Protein AF-0000000080207711 (afdb_homodimer)

InterPro domains:
  IPR024409 Protein of unknown function DUF3833 [PF12915] (17-177)

Sequence (358 aa):
MNIFKTLLRYFAACVVVTLSACSADIDNYQASTPPFNLFEYFDGNVKAWGMVQDYSEKQTRRFEVDIVGTITGDELVLVEDFVFDDGATDQRVWTISRAEDGRYTGKADEIIGFANGKEQGNALQWQYDFELKMDDSTVTVAFDDWLYRQDDKHVFNLTKIKKFGVEVGTITLFFQKQPMNIFKTLLRYFAACVVVTLSACSADIDNYQASTPPFNLFEYFDGNVKAWGMVQDYSEKQTRRFEVDIVGTITGDELVLVEDFVFDDGATDQRVWTISRAEDGRYTGKADEIIGFANGKEQGNALQWQYDFELKMDDSTVTVAFDDWLYRQDDKHVFNLTKIKKFGVEVGTITLFFQKQP

Solvent-accessible surface area (backbone atoms only — not comparable to full-atom values): 18609 Å² total; per-residue (Å²): 123,63,46,71,53,55,62,48,52,65,55,67,70,65,70,85,66,80,82,65,85,56,61,62,54,68,77,78,25,63,81,40,72,56,64,44,54,70,67,69,65,47,50,38,50,33,39,34,42,37,36,33,24,40,70,40,63,38,76,78,46,40,36,37,33,47,31,45,23,46,74,59,90,66,31,39,36,38,42,36,43,37,42,34,76,88,66,51,62,47,76,48,50,39,45,32,34,68,44,94,87,64,34,34,39,30,41,46,85,68,42,51,80,57,29,42,31,46,68,28,19,17,30,35,42,41,36,38,35,34,66,43,76,50,97,88,46,74,44,64,35,37,38,43,33,41,34,37,41,73,56,100,44,34,32,43,33,46,29,43,30,26,44,92,86,37,72,44,27,37,37,48,35,42,36,36,53,52,134,124,64,46,69,54,55,61,48,52,65,57,68,68,67,69,89,63,79,81,64,85,57,60,62,53,68,78,77,27,64,83,39,73,56,63,42,54,69,66,70,63,48,49,39,48,33,38,34,42,35,36,33,23,39,69,42,63,38,75,78,45,41,35,37,33,47,31,44,23,46,72,58,90,66,32,38,34,37,42,34,42,37,42,33,77,88,65,53,63,45,75,48,50,39,44,32,35,69,44,94,86,66,34,32,38,31,40,45,84,68,43,52,81,58,28,44,30,46,68,27,20,17,30,34,41,41,35,39,35,34,66,43,77,50,95,88,45,76,44,64,37,37,38,44,32,40,33,37,41,72,57,97,42,34,31,43,34,44,28,44,30,27,47,93,88,37,73,43,28,38,36,47,35,42,37,37,51,53,133

Nearest PDB structures (foldseek):
  7sfp-assembly1_A  TM=6.865E-01  e=1.636E-04  Streptomyces ossamyceticus
  7qv0-assembly1_C-2  TM=8.139E-01  e=5.824E-01  Candidatus Scalindua brodae
  8ayi-assembly1_A  TM=4.339E-01  e=4.805E-01  Candidatus Scalindua brodae
  4gf4-assembly1_A  TM=4.251E-01  e=8.155E-01  Pseudomonas putida BIRD-1
  4h4g-assembly2_C-2  TM=7.502E-01  e=4.185E+00  Burkholderia thailandensis E264

Secondary structure (DSSP, 8-state):
--HHHHHHHHHH-------------GGGGTT-SS---HHHHHSEEEEEEEEEEETT--EEEEEEEEEEEEEETTEEEEEEEEEETTS-EEEEEEEEEE-TTS-EEEE-TTEEEEEEEEEETTEEEEEEEEEEE-SS-EEEEEEEEEEEE-SSSEEEEEEEEEETTEEEEEEEEEEEE--/--HHHHHHHHHH-------------GGGGTT-SS---HHHHHSEEEEEEEEEEETT--EEEEEEEEEEEEEETTEEEEEEEEEETTS-EEEEEEEEEE-TTS-EEEE-TTEEEEEEEEEETTEEEEEEEEEEE-SS-EEEEEEEEEEEE-SSSEEEEEEEEEETTEEEEEEEEEEEE--

Radius of gyration: 20.72 Å; Cα contacts (8 Å, |Δi|>4): 861; chains: 2; bounding box: 47×56×48 Å

Foldseek 3Di:
DPVVVVVVVVVPPPDPPDPPVPDDDLVVQQPADDWQPPQVQQAAWKKKKKFKAWPVRDTDWIKIWIWHWDDDPQWIKIWIWIAIPVGDIDIKIKIWGADPVRKIWIDIPQWDDIWIWHTHHQKMWIKTWGWDDDPVDIFIKIKIWIWGHDDSFKIWIKIFIDTPRHTTMIMIMMMGHDD/DPVVVVVVVVVPPPDPPDPPVPDDDLQVQQPADDWQPPQVQQAAWKKKKKFKAWPVRDTDWIKIWIWHWDDDPQWIKIWIWIAIPVGDIDIKIKIWGADPVRKIWIDIPQWDDIWIWDTHHQKMWIKTWGWDDDPVDIFIKIKIWIWGHDDSFKIWIKIFIDGPRHTTMIMIMMMGHDD

pLDDT: mean 88.45, std 16.2, range [36.47, 98.94]

Structure (mmCIF, N/CA/C/O backbone):
data_AF-0000000080207711-model_v1
#
loop_
_entity.id
_entity.type
_entity.pdbx_description
1 polymer 'DUF3833 domain-containing protein'
#
loop_
_atom_site.group_PDB
_atom_site.id
_atom_site.type_symbol
_atom_site.label_atom_id
_atom_site.label_alt_id
_atom_site.label_comp_id
_atom_site.label_asym_id
_atom_site.label_entity_id
_atom_site.label_seq_id
_atom_site.pdbx_PDB_ins_code
_atom_site.Cartn_x
_atom_site.Cartn_y
_atom_site.Cartn_z
_atom_site.occupancy
_atom_site.B_iso_or_equiv
_atom_site.auth_seq_id
_atom_site.auth_comp_id
_atom_site.auth_asym_id
_atom_site.auth_atom_id
_atom_site.pdbx_PDB_model_num
ATOM 1 N N . MET A 1 1 ? 3.02 -24.484 12.664 1 40.72 1 MET A N 1
ATOM 2 C CA . MET A 1 1 ? 1.651 -24.109 12.312 1 40.72 1 MET A CA 1
ATOM 3 C C . MET A 1 1 ? 1.643 -22.984 11.281 1 40.72 1 MET A C 1
ATOM 5 O O . MET A 1 1 ? 2.377 -22 11.414 1 40.72 1 MET A O 1
ATOM 9 N N . ASN A 1 2 ? 1.181 -23.297 10.016 1 52.53 2 ASN A N 1
ATOM 10 C CA . ASN A 1 2 ? 1.312 -22.438 8.844 1 52.53 2 ASN A CA 1
ATOM 11 C C . ASN A 1 2 ? 0.636 -21.094 9.055 1 52.53 2 ASN A C 1
ATOM 13 O O . ASN A 1 2 ? -0.583 -21.016 9.227 1 52.53 2 ASN A O 1
ATOM 17 N N . ILE A 1 3 ? 1.463 -20.266 9.617 1 47.12 3 ILE A N 1
ATOM 18 C CA . ILE A 1 3 ? 1.049 -18.938 10.047 1 47.12 3 ILE A CA 1
ATOM 19 C C . ILE A 1 3 ? 0.111 -18.328 9.008 1 47.12 3 ILE A C 1
ATOM 21 O O . ILE A 1 3 ? -0.843 -17.625 9.352 1 47.12 3 ILE A O 1
ATOM 25 N N . PHE A 1 4 ? 0.274 -18.688 7.77 1 59.31 4 PHE A N 1
ATOM 26 C CA . PHE A 1 4 ? -0.662 -18.234 6.754 1 59.31 4 PHE A CA 1
ATOM 27 C C . PHE A 1 4 ? -2.074 -18.719 7.051 1 59.31 4 PHE A C 1
ATOM 29 O O . PHE A 1 4 ? -3.045 -17.984 6.871 1 59.31 4 PHE A O 1
ATOM 36 N N . LYS A 1 5 ? -2.053 -19.891 7.633 1 60.12 5 LYS A N 1
ATOM 37 C CA . LYS A 1 5 ? -3.33 -20.469 8.039 1 60.12 5 LYS A CA 1
ATOM 38 C C . LYS A 1 5 ? -3.936 -19.703 9.211 1 60.12 5 LYS A C 1
ATOM 40 O O . LYS A 1 5 ? -5.148 -19.484 9.25 1 60.12 5 LYS A O 1
ATOM 45 N N . THR A 1 6 ? -3.07 -19.344 10.055 1 57.38 6 THR A N 1
ATOM 46 C CA . THR A 1 6 ? -3.551 -18.594 11.219 1 57.38 6 THR A CA 1
ATOM 47 C C . THR A 1 6 ? -4.09 -17.234 10.805 1 57.38 6 THR A C 1
ATOM 49 O O . THR A 1 6 ? -5.121 -16.781 11.312 1 57.38 6 THR A O 1
ATOM 52 N N . LEU A 1 7 ? -3.477 -16.609 9.859 1 59.78 7 LEU A N 1
ATOM 53 C CA . LEU A 1 7 ? -3.957 -15.336 9.328 1 59.78 7 LEU A CA 1
ATOM 54 C C . LEU A 1 7 ? -5.355 -15.484 8.742 1 59.78 7 LEU A C 1
ATOM 56 O O . LEU A 1 7 ? -6.215 -14.625 8.945 1 59.78 7 LEU A O 1
ATOM 60 N N . LEU A 1 8 ? -5.531 -16.672 8.172 1 59.66 8 LEU A N 1
ATOM 61 C CA . LEU A 1 8 ? -6.785 -16.938 7.477 1 59.66 8 LEU A CA 1
ATOM 62 C C . LEU A 1 8 ? -7.895 -17.281 8.461 1 59.66 8 LEU A C 1
ATOM 64 O O . LEU A 1 8 ? -9.062 -17 8.211 1 59.66 8 LEU A O 1
ATOM 68 N N . ARG A 1 9 ? -7.512 -17.938 9.555 1 60.84 9 ARG A N 1
ATOM 69 C CA . ARG A 1 9 ? -8.5 -18.344 10.555 1 60.84 9 ARG A CA 1
ATOM 70 C C . ARG A 1 9 ? -9.227 -17.141 11.133 1 60.84 9 ARG A C 1
ATOM 72 O O . ARG A 1 9 ? -10.422 -17.203 11.414 1 60.84 9 ARG A O 1
ATOM 79 N N . TYR A 1 10 ? -8.469 -16.156 11.234 1 59.59 10 TYR A N 1
ATOM 80 C CA . TYR A 1 10 ? -9.078 -14.938 11.766 1 59.59 10 TYR A CA 1
ATOM 81 C C . TYR A 1 10 ? -10.148 -14.406 10.812 1 59.59 10 TYR A C 1
ATOM 83 O O . TYR A 1 10 ? -11.164 -13.859 11.25 1 59.59 10 TYR A O 1
ATOM 91 N N . PHE A 1 11 ? -10.031 -14.648 9.617 1 59.47 11 PHE A N 1
ATOM 92 C CA . PHE A 1 11 ? -10.961 -14.117 8.633 1 59.47 11 PHE A CA 1
ATOM 93 C C . PHE A 1 11 ? -12.219 -14.977 8.562 1 59.47 11 PHE A C 1
ATOM 95 O O . PHE A 1 11 ? -13.281 -14.5 8.156 1 59.47 11 PHE A O 1
ATOM 102 N N . ALA A 1 12 ? -12.227 -16.25 8.883 1 54.47 12 ALA A N 1
ATOM 103 C CA . ALA A 1 12 ? -13.359 -17.156 8.758 1 54.47 12 ALA A CA 1
ATOM 104 C C . ALA A 1 12 ? -14.406 -16.891 9.828 1 54.47 12 ALA A C 1
ATOM 106 O O . ALA A 1 12 ? -15.594 -17.156 9.625 1 54.47 12 ALA A O 1
ATOM 107 N N . ALA A 1 13 ? -14.109 -16.344 10.984 1 52.16 13 ALA A N 1
ATOM 108 C CA . ALA A 1 13 ? -15.078 -16.234 12.078 1 52.16 13 ALA A CA 1
ATOM 109 C C . ALA A 1 13 ? -16.016 -15.047 11.859 1 52.16 13 ALA A C 1
ATOM 111 O O . ALA A 1 13 ? -15.75 -13.945 12.352 1 52.16 13 ALA A O 1
ATOM 112 N N . CYS A 1 14 ? -16.438 -14.812 10.656 1 45.44 14 CYS A N 1
ATOM 113 C CA . CYS A 1 14 ? -17.312 -13.656 10.508 1 45.44 14 CYS A CA 1
ATOM 114 C C . CYS A 1 14 ? -18.688 -13.938 11.125 1 45.44 14 CYS A C 1
ATOM 116 O O . CYS A 1 14 ? -19.469 -14.727 10.594 1 45.44 14 CYS A O 1
ATOM 118 N N . VAL A 1 15 ? -18.812 -13.898 12.398 1 40.19 15 VAL A N 1
ATOM 119 C CA . VAL A 1 15 ? -20.172 -13.812 12.922 1 40.19 15 VAL A CA 1
ATOM 120 C C . VAL A 1 15 ? -20.891 -12.625 12.289 1 40.19 15 VAL A C 1
ATOM 122 O O . VAL A 1 15 ? -20.297 -11.562 12.086 1 40.19 15 VAL A O 1
ATOM 125 N N . VAL A 1 16 ? -22.109 -12.812 11.734 1 38.22 16 VAL A N 1
ATOM 126 C CA . VAL A 1 16 ? -23.109 -11.922 11.148 1 38.22 16 VAL A CA 1
ATOM 127 C C . VAL A 1 16 ? -23.281 -10.688 12.031 1 38.22 16 VAL A C 1
ATOM 129 O O . VAL A 1 16 ? -24.406 -10.258 12.305 1 38.22 16 VAL A O 1
ATOM 132 N N . VAL A 1 17 ? -22.375 -10.148 12.742 1 37.59 17 VAL A N 1
ATOM 133 C CA . VAL A 1 17 ? -22.781 -8.977 13.516 1 37.59 17 VAL A CA 1
ATOM 134 C C . VAL A 1 17 ? -23.297 -7.891 12.578 1 37.59 17 VAL A C 1
ATOM 136 O O . VAL A 1 17 ? -22.891 -7.82 11.414 1 37.59 17 VAL A O 1
ATOM 139 N N . THR A 1 18 ? -24.359 -7.18 12.867 1 38.31 18 THR A N 1
ATOM 140 C CA . THR A 1 18 ? -25 -5.996 12.305 1 38.31 18 THR A CA 1
ATOM 141 C C . THR A 1 18 ? -23.953 -5.039 11.742 1 38.31 18 THR A C 1
ATOM 143 O O . THR A 1 18 ? -22.891 -4.832 12.352 1 38.31 18 THR A O 1
ATOM 146 N N . LEU A 1 19 ? -23.891 -4.938 10.422 1 38.75 19 LEU A N 1
ATOM 147 C CA . LEU A 1 19 ? -23.062 -4.191 9.477 1 38.75 19 LEU A CA 1
ATOM 148 C C . LEU A 1 19 ? -22.797 -2.775 9.977 1 38.75 19 LEU A C 1
ATOM 150 O O . LEU A 1 19 ? -23.516 -1.84 9.586 1 38.75 19 LEU A O 1
ATOM 154 N N . SER A 1 20 ? -22.906 -2.488 11.219 1 36.47 20 SER A N 1
ATOM 155 C CA . SER A 1 20 ? -22.5 -1.104 11.453 1 36.47 20 SER A CA 1
ATOM 156 C C . SER A 1 20 ? -21.109 -0.825 10.867 1 36.47 20 SER A C 1
ATOM 158 O O . SER A 1 20 ? -20.188 -1.62 11.047 1 36.47 20 SER A O 1
ATOM 160 N N . ALA A 1 21 ? -21.094 -0.063 9.859 1 45.06 21 ALA A N 1
ATOM 161 C CA . ALA A 1 21 ? -19.938 0.46 9.125 1 45.06 21 ALA A CA 1
ATOM 162 C C . ALA A 1 21 ? -18.812 0.844 10.078 1 45.06 21 ALA A C 1
ATOM 164 O O . ALA A 1 21 ? -18.734 1.989 10.531 1 45.06 21 ALA A O 1
ATOM 165 N N . CYS A 1 22 ? -18.422 0.062 11 1 50.06 22 CYS A N 1
ATOM 166 C CA . CYS A 1 22 ? -17.359 0.48 11.906 1 50.06 22 CYS A CA 1
ATOM 167 C C . CYS A 1 22 ? -16.031 0.576 11.18 1 50.06 22 CYS A C 1
ATOM 169 O O . CYS A 1 22 ? -15.461 -0.441 10.766 1 50.06 22 CYS A O 1
ATOM 171 N N . SER A 1 23 ? -15.758 1.707 10.531 1 62.94 23 SER A N 1
ATOM 172 C CA . SER A 1 23 ? -14.453 2.082 9.992 1 62.94 23 SER A CA 1
ATOM 173 C C . SER A 1 23 ? -13.375 2.053 11.07 1 62.94 23 SER A C 1
ATOM 175 O O . SER A 1 23 ? -13.688 2.137 12.258 1 62.94 23 SER A O 1
ATOM 177 N N . ALA A 1 24 ? -12.266 1.81 10.742 1 74.25 24 ALA A N 1
ATOM 178 C CA . ALA A 1 24 ? -11.141 1.853 11.672 1 74.25 24 ALA A CA 1
ATOM 179 C C . ALA A 1 24 ? -11.203 3.096 12.555 1 74.25 24 ALA A C 1
ATOM 181 O O . ALA A 1 24 ? -11.586 4.172 12.094 1 74.25 24 ALA A O 1
ATOM 182 N N . ASP A 1 25 ? -10.961 2.822 13.828 1 84.62 25 ASP A N 1
ATOM 183 C CA . ASP A 1 25 ? -10.852 3.861 14.852 1 84.62 25 ASP A CA 1
ATOM 184 C C . ASP A 1 25 ? -9.422 3.953 15.383 1 84.62 25 ASP A C 1
ATOM 186 O O . ASP A 1 25 ? -8.82 2.938 15.742 1 84.62 25 ASP A O 1
ATOM 190 N N . ILE A 1 26 ? -8.844 5.16 15.391 1 86.19 26 ILE A N 1
ATOM 191 C CA . ILE A 1 26 ? -7.469 5.398 15.812 1 86.19 26 ILE A CA 1
ATOM 192 C C . ILE A 1 26 ? -7.25 4.848 17.219 1 86.19 26 ILE A C 1
ATOM 194 O O . ILE A 1 26 ? -6.141 4.43 17.562 1 86.19 26 ILE A O 1
ATOM 198 N N . ASP A 1 27 ? -8.281 4.789 18 1 84.75 27 ASP A N 1
ATOM 199 C CA . ASP A 1 27 ? -8.195 4.332 19.391 1 84.75 27 ASP A CA 1
ATOM 200 C C . ASP A 1 27 ? -7.949 2.828 19.453 1 84.75 27 ASP A C 1
ATOM 202 O O . ASP A 1 27 ? -7.539 2.307 20.5 1 84.75 27 ASP A O 1
ATOM 206 N N . ASN A 1 28 ? -8.133 2.172 18.359 1 86.88 28 ASN A N 1
ATOM 207 C CA . ASN A 1 28 ? -7.93 0.727 18.312 1 86.88 28 ASN A CA 1
ATOM 208 C C . ASN A 1 28 ? -6.445 0.368 18.297 1 86.88 28 ASN A C 1
ATOM 210 O O . ASN A 1 28 ? -6.086 -0.803 18.422 1 86.88 28 ASN A O 1
ATOM 214 N N . TYR A 1 29 ? -5.578 1.396 18.281 1 91.75 29 TYR A N 1
ATOM 215 C CA . TYR A 1 29 ? -4.16 1.109 18.094 1 91.75 29 TYR A CA 1
ATOM 216 C C . TYR A 1 29 ? -3.371 1.411 19.359 1 91.75 29 TYR A C 1
ATOM 218 O O . TYR A 1 29 ? -2.137 1.438 19.328 1 91.75 29 TYR A O 1
ATOM 226 N N . GLN A 1 30 ? -3.928 1.541 20.453 1 85.38 30 GLN A N 1
ATOM 227 C CA . GLN A 1 30 ? -3.305 2.004 21.688 1 85.38 30 GLN A CA 1
ATOM 228 C C . GLN A 1 30 ? -2.148 1.096 22.094 1 85.38 30 GLN A C 1
ATOM 230 O O . GLN A 1 30 ? -1.12 1.57 22.578 1 85.38 30 GLN A O 1
ATOM 235 N N . ALA A 1 31 ? -2.268 -0.132 21.797 1 88.12 31 ALA A N 1
ATOM 236 C CA . ALA A 1 31 ? -1.282 -1.081 22.297 1 88.12 31 ALA A CA 1
ATOM 237 C C . ALA A 1 31 ? -0.244 -1.419 21.234 1 88.12 31 ALA A C 1
ATOM 239 O O . ALA A 1 31 ? 0.726 -2.131 21.5 1 88.12 31 ALA A O 1
ATOM 240 N N . SER A 1 32 ? -0.418 -0.887 20.156 1 92.62 32 SER A N 1
ATOM 241 C CA . SER A 1 32 ? 0.481 -1.242 19.062 1 92.62 32 SER A CA 1
ATOM 242 C C . SER A 1 32 ? 1.802 -0.487 19.156 1 92.62 32 SER A C 1
ATOM 244 O O . SER A 1 32 ? 1.825 0.685 19.547 1 92.62 32 SER A O 1
ATOM 246 N N . THR A 1 33 ? 2.881 -1.224 18.828 1 94.44 33 THR A N 1
ATOM 247 C CA . THR A 1 33 ? 4.23 -0.671 18.812 1 94.44 33 THR A CA 1
ATOM 248 C C . THR A 1 33 ? 4.891 -0.893 17.453 1 94.44 33 THR A C 1
ATOM 250 O O . THR A 1 33 ? 4.52 -1.813 16.719 1 94.44 33 THR A O 1
ATOM 253 N N . PRO A 1 34 ? 5.84 -0.09 17.172 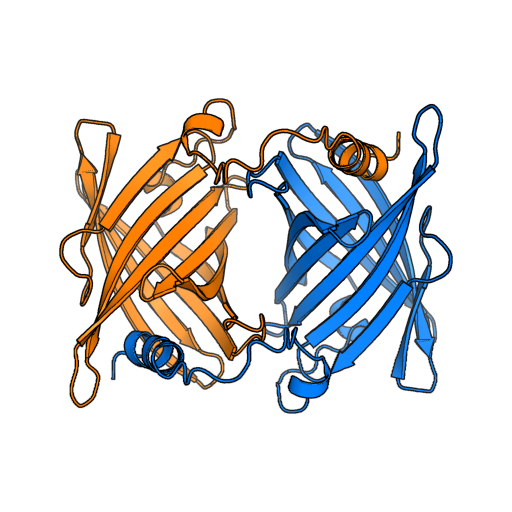1 96.75 34 PRO A N 1
ATOM 254 C CA . PRO A 1 34 ? 6.336 1.125 17.828 1 96.75 34 PRO A CA 1
ATOM 255 C C . PRO A 1 34 ? 5.355 2.289 17.719 1 96.75 34 PRO A C 1
ATOM 257 O O . PRO A 1 34 ? 4.449 2.271 16.891 1 96.75 34 PRO A O 1
ATOM 260 N N . PRO A 1 35 ? 5.516 3.223 18.656 1 96.5 35 PRO A N 1
ATOM 261 C CA . PRO A 1 35 ? 4.715 4.434 18.453 1 96.5 35 PRO A CA 1
ATOM 262 C C . PRO A 1 35 ? 5.008 5.129 17.125 1 96.5 35 PRO A C 1
ATOM 264 O O . PRO A 1 35 ? 6.145 5.094 16.656 1 96.5 35 PRO A O 1
ATOM 267 N N . PHE A 1 36 ? 4.066 5.715 16.594 1 97.12 36 PHE A N 1
ATOM 268 C CA . PHE A 1 36 ? 4.273 6.375 15.312 1 97.12 36 PHE A CA 1
ATOM 269 C C . PHE A 1 36 ? 5.305 7.492 15.438 1 97.12 36 PHE A C 1
ATOM 271 O O . PHE A 1 36 ? 6.332 7.473 14.75 1 97.12 36 PHE A O 1
ATOM 278 N N . ASN A 1 37 ? 5.004 8.5 16.359 1 96.44 37 ASN A N 1
ATOM 279 C CA . ASN A 1 37 ? 5.914 9.609 16.625 1 96.44 37 ASN A CA 1
ATOM 280 C C . ASN A 1 37 ? 6.207 10.406 15.359 1 96.44 37 ASN A C 1
ATOM 282 O O . ASN A 1 37 ? 7.34 10.406 14.875 1 96.44 37 ASN A O 1
ATOM 286 N N . LEU A 1 38 ? 5.262 11.18 14.969 1 97.62 38 LEU A N 1
ATOM 287 C CA . LEU A 1 38 ? 5.258 11.898 13.695 1 97.62 38 LEU A CA 1
ATOM 288 C C . LEU A 1 38 ? 6.508 12.766 13.555 1 97.62 38 LEU A C 1
ATOM 290 O O . LEU A 1 38 ? 7.199 12.695 12.539 1 97.62 38 LEU A O 1
ATOM 294 N N . PHE A 1 39 ? 6.832 13.555 14.57 1 97.19 39 PHE A N 1
ATOM 295 C CA . PHE A 1 39 ? 7.949 14.492 14.516 1 97.19 39 PHE A CA 1
ATOM 296 C C . PHE A 1 39 ? 9.273 13.75 14.359 1 97.19 39 PHE A C 1
ATOM 298 O O . PHE A 1 39 ? 10.07 14.07 13.477 1 97.19 39 PHE A O 1
ATOM 305 N N . GLU A 1 40 ? 9.422 12.711 15.133 1 96.94 40 GLU A N 1
ATOM 306 C CA . GLU A 1 40 ? 10.672 11.969 15.094 1 96.94 40 GLU A CA 1
ATOM 307 C C . GLU A 1 40 ? 10.867 11.281 13.742 1 96.94 40 GLU A C 1
ATOM 309 O O . GLU A 1 40 ? 11.961 11.312 13.172 1 96.94 40 GLU A O 1
ATOM 314 N N . TYR A 1 41 ? 9.906 10.672 13.242 1 98.31 41 TYR A N 1
ATOM 315 C CA . TYR A 1 41 ? 10.031 9.891 12.023 1 98.31 41 TYR A CA 1
ATOM 316 C C . TYR A 1 41 ? 10.375 10.781 10.836 1 98.31 41 TYR A C 1
ATOM 318 O O . TYR A 1 41 ? 11.195 10.414 9.992 1 98.31 41 TYR A O 1
ATOM 326 N N . PHE A 1 42 ? 9.773 11.945 10.742 1 98.56 42 PHE A N 1
ATOM 327 C CA . PHE A 1 42 ? 9.898 12.75 9.531 1 98.56 42 PHE A CA 1
ATOM 328 C C . PHE A 1 42 ? 11.016 13.773 9.68 1 98.56 42 PHE A C 1
ATOM 330 O O . PHE A 1 42 ? 11.258 14.578 8.773 1 98.56 42 PHE A O 1
ATOM 337 N N . ASP A 1 43 ? 11.602 13.812 10.883 1 98.38 43 ASP A N 1
ATOM 338 C CA . ASP A 1 43 ? 12.781 14.648 11.031 1 98.38 43 ASP A CA 1
ATOM 339 C C . ASP A 1 43 ? 13.93 14.141 10.156 1 98.38 43 ASP A C 1
ATOM 341 O O . ASP A 1 43 ? 14.367 13 10.305 1 98.38 43 ASP A O 1
ATOM 345 N N . GLY A 1 44 ? 14.359 14.961 9.234 1 98.5 44 GLY A N 1
ATOM 346 C CA . GLY A 1 44 ? 15.422 14.578 8.32 1 98.5 44 GLY A CA 1
ATOM 347 C C . GLY A 1 44 ? 14.914 14.141 6.961 1 98.5 44 GLY A C 1
ATOM 348 O O . GLY A 1 44 ? 13.922 14.68 6.461 1 98.5 44 GLY A O 1
ATOM 349 N N . ASN A 1 45 ? 15.664 13.273 6.266 1 98.81 45 ASN A N 1
ATOM 350 C CA . ASN A 1 45 ? 15.391 12.891 4.887 1 98.81 45 ASN A CA 1
ATOM 351 C C . ASN A 1 45 ? 14.555 11.617 4.816 1 98.81 45 ASN A C 1
ATOM 353 O O . ASN A 1 45 ? 14.914 10.602 5.418 1 98.81 45 ASN A O 1
ATOM 357 N N . VAL A 1 46 ? 13.484 11.719 4.117 1 98.81 46 VAL A N 1
ATOM 358 C CA . VAL A 1 46 ? 12.609 10.57 3.861 1 98.81 46 VAL A CA 1
ATOM 359 C C . VAL A 1 46 ? 12.32 10.469 2.365 1 98.81 46 VAL A C 1
ATOM 361 O O . VAL A 1 46 ? 12.07 11.477 1.703 1 98.81 46 VAL A O 1
ATOM 364 N N . LYS A 1 47 ? 12.422 9.25 1.773 1 98.81 47 LYS A N 1
ATOM 365 C CA . LYS A 1 47 ? 11.992 8.953 0.41 1 98.81 47 LYS A CA 1
ATOM 366 C C . LYS A 1 47 ? 10.672 8.195 0.403 1 98.81 47 LYS A C 1
ATOM 368 O O . LYS A 1 47 ? 10.398 7.41 1.315 1 98.81 47 LYS A O 1
ATOM 373 N N . ALA A 1 48 ? 9.875 8.477 -0.58 1 98.81 48 ALA A N 1
ATOM 374 C CA . ALA A 1 48 ? 8.617 7.742 -0.678 1 98.81 48 ALA A CA 1
ATOM 375 C C . ALA A 1 48 ? 8.281 7.426 -2.131 1 98.81 48 ALA A C 1
ATOM 377 O O . ALA A 1 48 ? 8.758 8.102 -3.047 1 98.81 48 ALA A O 1
ATOM 378 N N . TRP A 1 49 ? 7.578 6.383 -2.365 1 98.88 49 TRP A N 1
ATOM 379 C CA . TRP A 1 49 ? 6.953 5.973 -3.617 1 98.88 49 TRP A CA 1
ATOM 380 C C . TRP A 1 49 ? 5.438 5.875 -3.461 1 98.88 49 TRP A C 1
ATOM 382 O O . TRP A 1 49 ? 4.941 5.434 -2.422 1 98.88 49 TRP A O 1
ATOM 392 N N . GLY A 1 50 ? 4.73 6.262 -4.492 1 98.69 50 GLY A N 1
ATOM 393 C CA . GLY A 1 50 ? 3.279 6.23 -4.371 1 98.69 50 GLY A CA 1
ATOM 394 C C . GLY A 1 50 ? 2.574 6.004 -5.695 1 98.69 50 GLY A C 1
ATOM 395 O O . GLY A 1 50 ? 3.189 6.113 -6.758 1 98.69 50 GLY A O 1
ATOM 396 N N . MET A 1 51 ? 1.318 5.621 -5.57 1 98.25 51 MET A N 1
ATOM 397 C CA . MET A 1 51 ? 0.457 5.449 -6.734 1 98.25 51 MET A CA 1
ATOM 398 C C . MET A 1 51 ? -0.965 5.91 -6.434 1 98.25 51 MET A C 1
ATOM 400 O O . MET A 1 51 ? -1.38 5.941 -5.273 1 98.25 51 MET A O 1
ATOM 404 N N . VAL A 1 52 ? -1.669 6.305 -7.512 1 97.12 52 VAL A N 1
ATOM 405 C CA . VAL A 1 52 ? -3.061 6.734 -7.441 1 97.12 52 VAL A CA 1
ATOM 406 C C . VAL A 1 52 ? -3.951 5.73 -8.164 1 97.12 52 VAL A C 1
ATOM 408 O O . VAL A 1 52 ? -3.617 5.27 -9.258 1 97.12 52 VAL A O 1
ATOM 411 N N . GLN A 1 53 ? -4.961 5.371 -7.523 1 96.94 53 GLN A N 1
ATOM 412 C CA . GLN A 1 53 ? -5.992 4.559 -8.164 1 96.94 53 GLN A CA 1
ATOM 413 C C . GLN A 1 53 ? -7.328 5.293 -8.195 1 96.94 53 GLN A C 1
ATOM 415 O O . GLN A 1 53 ? -7.695 5.965 -7.227 1 96.94 53 GLN A O 1
ATOM 420 N N . ASP A 1 54 ? -7.992 5.109 -9.305 1 95.62 54 ASP A N 1
ATOM 421 C CA . ASP A 1 54 ? -9.297 5.758 -9.422 1 95.62 54 ASP A CA 1
ATOM 422 C C . ASP A 1 54 ? -10.398 4.879 -8.844 1 95.62 54 ASP A C 1
ATOM 424 O O . ASP A 1 54 ? -10.125 3.881 -8.18 1 95.62 54 ASP A O 1
ATOM 428 N N . TYR A 1 55 ? -11.648 5.234 -9.023 1 92.88 55 TYR A N 1
ATOM 429 C CA . TYR A 1 55 ? -12.797 4.57 -8.422 1 92.88 55 TYR A CA 1
ATOM 430 C C . TYR A 1 55 ? -12.906 3.127 -8.898 1 92.88 55 TYR A C 1
ATOM 432 O O . TYR A 1 55 ? -13.484 2.281 -8.211 1 92.88 55 TYR A O 1
ATOM 440 N N . SER A 1 56 ? -12.367 2.797 -10.062 1 92.62 56 SER A N 1
ATOM 441 C CA . SER A 1 56 ? -12.406 1.445 -10.609 1 92.62 56 SER A CA 1
ATOM 442 C C . SER A 1 56 ? -11.219 0.62 -10.141 1 92.62 56 SER A C 1
ATOM 444 O O . SER A 1 56 ? -11.016 -0.505 -10.602 1 92.62 56 SER A O 1
ATOM 446 N N . GLU A 1 57 ? -10.336 1.244 -9.344 1 93.94 57 GLU A N 1
ATOM 447 C CA . GLU A 1 57 ? -9.141 0.633 -8.773 1 93.94 57 GLU A CA 1
ATOM 448 C C . GLU A 1 57 ? -8.023 0.523 -9.812 1 93.94 57 GLU A C 1
ATOM 450 O O . GLU A 1 57 ? -7.059 -0.219 -9.617 1 93.94 57 GLU A O 1
ATOM 455 N N . LYS A 1 58 ? -8.242 1.221 -10.938 1 95.5 58 LYS A N 1
ATOM 456 C CA . LYS A 1 58 ? -7.168 1.305 -11.922 1 95.5 58 LYS A CA 1
ATOM 457 C C . LYS A 1 58 ? -6.082 2.277 -11.477 1 95.5 58 LYS A C 1
ATOM 459 O O . LYS A 1 58 ? -6.379 3.385 -11.023 1 95.5 58 LYS A O 1
ATOM 464 N N . GLN A 1 59 ? -4.852 1.817 -11.617 1 96.81 59 GLN A N 1
ATOM 465 C CA . GLN A 1 59 ? -3.748 2.74 -11.375 1 96.81 59 GLN A CA 1
ATOM 466 C C . GLN A 1 59 ? -3.67 3.807 -12.461 1 96.81 59 GLN A C 1
ATOM 468 O O . GLN A 1 59 ? -3.557 3.484 -13.648 1 96.81 59 GLN A O 1
ATOM 473 N N . THR A 1 60 ? -3.674 5.059 -12.07 1 95.19 60 THR A N 1
ATOM 474 C CA . THR A 1 60 ? -3.721 6.137 -13.055 1 95.19 60 THR A CA 1
ATOM 475 C C . THR A 1 60 ? -2.426 6.945 -13.031 1 95.19 60 THR A C 1
ATOM 477 O O . THR A 1 60 ? -2.078 7.598 -14.016 1 95.19 60 THR A O 1
ATOM 480 N N . ARG A 1 61 ? -1.743 6.914 -11.812 1 96 61 ARG A N 1
ATOM 481 C CA . ARG A 1 61 ? -0.487 7.645 -11.672 1 96 61 ARG A CA 1
ATOM 482 C C . ARG A 1 61 ? 0.454 6.938 -10.703 1 96 61 ARG A C 1
ATOM 484 O O . ARG A 1 61 ? 0.007 6.211 -9.812 1 96 61 ARG A O 1
ATOM 491 N N . ARG A 1 62 ? 1.714 7.176 -10.969 1 97.56 62 ARG A N 1
ATOM 492 C CA . ARG A 1 62 ? 2.779 6.824 -10.039 1 97.56 62 ARG A CA 1
ATOM 493 C C . ARG A 1 62 ? 3.701 8.016 -9.789 1 97.56 62 ARG A C 1
ATOM 495 O O . ARG A 1 62 ? 3.82 8.906 -10.633 1 97.56 62 ARG A O 1
ATOM 502 N N . PHE A 1 63 ? 4.312 7.988 -8.594 1 97.75 63 PHE A N 1
ATOM 503 C CA . PHE A 1 63 ? 5.219 9.094 -8.289 1 97.75 63 PHE A CA 1
ATOM 504 C C . PHE A 1 63 ? 6.238 8.68 -7.238 1 97.75 63 PHE A C 1
ATOM 506 O O . PHE A 1 63 ? 6.082 7.648 -6.582 1 97.75 63 PHE A O 1
ATOM 513 N N . GLU A 1 64 ? 7.25 9.406 -7.145 1 98.5 64 GLU A N 1
ATOM 514 C CA . GLU A 1 64 ? 8.211 9.383 -6.047 1 98.5 64 GLU A CA 1
ATOM 515 C C . GLU A 1 64 ? 8.289 10.742 -5.355 1 98.5 64 GLU A C 1
ATOM 517 O O . GLU A 1 64 ? 8.008 11.773 -5.969 1 98.5 64 GLU A O 1
ATOM 522 N N . VAL A 1 65 ? 8.664 10.711 -4.109 1 98.5 65 VAL A N 1
ATOM 523 C CA . VAL A 1 65 ? 8.727 11.945 -3.334 1 98.5 65 VAL A CA 1
ATOM 524 C C . VAL A 1 65 ? 10.016 11.977 -2.514 1 98.5 65 VAL A C 1
ATOM 526 O O . VAL A 1 65 ? 10.336 11.016 -1.816 1 98.5 65 VAL A O 1
ATOM 529 N N . ASP A 1 66 ? 10.727 13.047 -2.623 1 98.81 66 ASP A N 1
ATOM 530 C CA . ASP A 1 66 ? 11.773 13.359 -1.656 1 98.81 66 ASP A CA 1
ATOM 531 C C . ASP A 1 66 ? 11.266 14.336 -0.595 1 98.81 66 ASP A C 1
ATOM 533 O O . ASP A 1 66 ? 10.758 15.406 -0.922 1 98.81 66 ASP A O 1
ATOM 537 N N . ILE A 1 67 ? 11.414 13.977 0.641 1 98.81 67 ILE A N 1
ATOM 538 C CA . ILE A 1 67 ? 10.875 14.773 1.74 1 98.81 67 ILE A CA 1
ATOM 539 C C . ILE A 1 67 ? 12.008 15.203 2.67 1 98.81 67 ILE A C 1
ATOM 541 O O . ILE A 1 67 ? 12.836 14.375 3.08 1 98.81 67 ILE A O 1
ATOM 545 N N . VAL A 1 68 ? 12.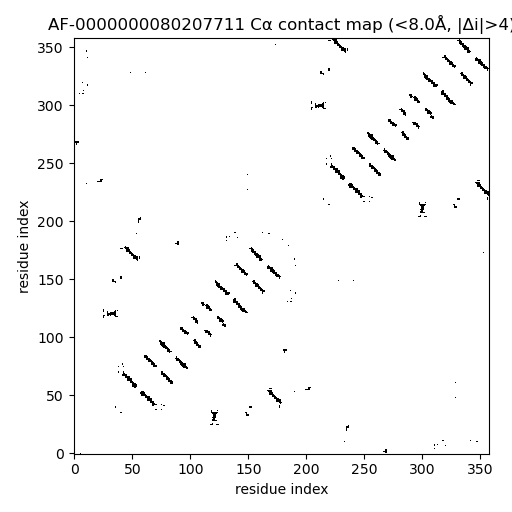039 16.438 2.969 1 98.81 68 VAL A N 1
ATOM 546 C CA . VAL A 1 68 ? 12.953 16.969 3.98 1 98.81 68 VAL A CA 1
ATOM 547 C C . VAL A 1 68 ? 12.164 17.578 5.129 1 98.81 68 VAL A C 1
ATOM 549 O O . VAL A 1 68 ? 11.43 18.547 4.938 1 98.81 68 VAL A O 1
ATOM 552 N N . GLY A 1 69 ? 12.328 17.016 6.277 1 98.75 69 GLY A N 1
ATOM 553 C CA . GLY A 1 69 ? 11.688 17.531 7.477 1 98.75 69 GLY A CA 1
ATOM 554 C C . GLY A 1 69 ? 12.641 18.266 8.391 1 98.75 69 GLY A C 1
ATOM 555 O O . GLY A 1 69 ? 13.789 17.859 8.57 1 98.75 69 GLY A O 1
ATOM 556 N N . THR A 1 70 ? 12.141 19.391 8.906 1 98.69 70 THR A N 1
ATOM 557 C CA . THR A 1 70 ? 12.906 20.203 9.852 1 98.69 70 THR A CA 1
ATOM 558 C C . THR A 1 70 ? 12.055 20.578 11.055 1 98.69 70 THR A C 1
ATOM 560 O O . THR A 1 70 ? 10.93 21.062 10.891 1 98.69 70 THR A O 1
ATOM 563 N N . ILE A 1 71 ? 12.633 20.375 12.211 1 97.56 71 ILE A N 1
ATOM 564 C CA . ILE A 1 71 ? 11.922 20.734 13.438 1 97.56 71 ILE A CA 1
ATOM 565 C C . ILE A 1 71 ? 12.508 22.016 14.016 1 97.56 71 ILE A C 1
ATOM 567 O O . ILE A 1 71 ? 13.719 22.125 14.219 1 97.56 71 ILE A O 1
ATOM 571 N N . THR A 1 72 ? 11.68 22.953 14.227 1 95.75 72 THR A N 1
ATOM 572 C CA . THR A 1 72 ? 12.016 24.172 14.961 1 95.75 72 THR A CA 1
ATOM 573 C C . THR A 1 72 ? 11 24.422 16.078 1 95.75 72 THR A C 1
ATOM 575 O O . THR A 1 72 ? 9.859 24.812 15.805 1 95.75 72 THR A O 1
ATOM 578 N N . GLY A 1 73 ? 11.375 24.234 17.312 1 91.62 73 GLY A N 1
ATOM 579 C CA . GLY A 1 73 ? 10.414 24.328 18.406 1 91.62 73 GLY A CA 1
ATOM 580 C C . GLY A 1 73 ? 9.305 23.297 18.312 1 91.62 73 GLY A C 1
ATOM 581 O O . GLY A 1 73 ? 9.57 22.094 18.25 1 91.62 73 GLY A O 1
ATOM 582 N N . ASP A 1 74 ? 8.086 23.734 18.25 1 91.88 74 ASP A N 1
ATOM 583 C CA . ASP A 1 74 ? 6.934 22.844 18.219 1 91.88 74 ASP A CA 1
ATOM 584 C C . ASP A 1 74 ? 6.363 22.719 16.812 1 91.88 74 ASP A C 1
ATOM 586 O O . ASP A 1 74 ? 5.191 22.375 16.641 1 91.88 74 ASP A O 1
ATOM 590 N N . GLU A 1 75 ? 7.254 23.016 15.844 1 96.69 75 GLU A N 1
ATOM 591 C CA . GLU A 1 75 ? 6.797 22.938 14.461 1 96.69 75 GLU A CA 1
ATOM 592 C C . GLU A 1 75 ? 7.668 22 13.641 1 96.69 75 GLU A C 1
ATOM 594 O O . GLU A 1 75 ? 8.891 21.984 13.781 1 96.69 75 GLU A O 1
ATOM 599 N N . LEU A 1 76 ? 7.051 21.25 12.875 1 98.31 76 LEU A N 1
ATOM 600 C CA . LEU A 1 76 ? 7.68 20.422 11.859 1 98.31 76 LEU A CA 1
ATOM 601 C C . LEU A 1 76 ? 7.32 20.906 10.453 1 98.31 76 LEU A C 1
ATOM 603 O O . LEU A 1 76 ? 6.141 21.016 10.117 1 98.31 76 LEU A O 1
ATOM 607 N N . VAL A 1 77 ? 8.312 21.219 9.727 1 98.69 77 VAL A N 1
ATOM 608 C CA . VAL A 1 77 ? 8.094 21.609 8.336 1 98.69 77 VAL A CA 1
ATOM 609 C C . VAL A 1 77 ? 8.539 20.484 7.41 1 98.69 77 VAL A C 1
ATOM 611 O O . VAL A 1 77 ? 9.664 20 7.52 1 98.69 77 VAL A O 1
ATOM 614 N N . LEU A 1 78 ? 7.668 20.031 6.566 1 98.62 78 LEU A N 1
ATOM 615 C CA . LEU A 1 78 ? 7.973 19.016 5.555 1 98.62 78 LEU A CA 1
ATOM 616 C C . LEU A 1 78 ? 7.969 19.641 4.156 1 98.62 78 LEU A C 1
ATOM 618 O O . LEU A 1 78 ? 6.941 20.141 3.699 1 98.62 78 LEU A O 1
ATOM 622 N N . VAL A 1 79 ? 9.062 19.609 3.49 1 98.69 79 VAL A N 1
ATOM 623 C CA . VAL A 1 79 ? 9.148 19.953 2.074 1 98.69 79 VAL A CA 1
ATOM 624 C C . VAL A 1 79 ? 9.125 18.672 1.23 1 98.69 79 VAL A C 1
ATOM 626 O O . VAL A 1 79 ? 10.023 17.844 1.326 1 98.69 79 VAL A O 1
ATOM 629 N N . GLU A 1 80 ? 8.141 18.547 0.45 1 98.25 80 GLU A N 1
ATOM 630 C CA . GLU A 1 80 ? 7.922 17.344 -0.346 1 98.25 80 GLU A CA 1
ATOM 631 C C . GLU A 1 80 ? 8.086 17.625 -1.836 1 98.25 80 GLU A C 1
ATOM 633 O O . GLU A 1 80 ? 7.285 18.359 -2.424 1 98.25 80 GLU A O 1
ATOM 638 N N . ASP A 1 81 ? 9.039 17.094 -2.486 1 98.56 81 ASP A N 1
ATOM 639 C CA . ASP A 1 81 ? 9.281 17.234 -3.918 1 98.56 81 ASP A CA 1
ATOM 640 C C . ASP A 1 81 ? 8.836 15.992 -4.68 1 98.56 81 ASP A C 1
ATOM 642 O O . ASP A 1 81 ? 9.438 14.922 -4.539 1 98.56 81 ASP A O 1
ATOM 646 N N . PHE A 1 82 ? 7.871 16.188 -5.523 1 98.06 82 PHE A N 1
ATOM 647 C CA . PHE A 1 82 ? 7.266 15.078 -6.258 1 98.06 82 PHE A CA 1
ATOM 648 C C . PHE A 1 82 ? 7.816 15.008 -7.676 1 98.06 82 PHE A C 1
ATOM 650 O O . PHE A 1 82 ? 8.016 16.031 -8.328 1 98.06 82 PHE A O 1
ATOM 657 N N . VAL A 1 83 ? 8.008 13.766 -8.211 1 98.12 83 VAL A N 1
ATOM 658 C CA . VAL A 1 83 ? 8.219 13.453 -9.617 1 98.12 83 VAL A CA 1
ATOM 659 C C . VAL A 1 83 ? 7.242 12.367 -10.055 1 98.12 83 VAL A C 1
ATOM 661 O O . VAL A 1 83 ? 7.23 11.266 -9.5 1 98.12 83 VAL A O 1
ATOM 664 N N . PHE A 1 84 ? 6.484 12.633 -11.039 1 96.5 84 PHE A N 1
ATOM 665 C CA . PHE A 1 84 ? 5.469 11.703 -11.508 1 96.5 84 PHE A CA 1
ATOM 666 C C . PHE A 1 84 ? 5.996 10.867 -12.672 1 96.5 84 PHE A C 1
ATOM 668 O O . PHE A 1 84 ? 7.055 11.164 -13.227 1 96.5 84 PHE A O 1
ATOM 675 N N . ASP A 1 85 ? 5.27 9.852 -12.961 1 95.19 85 ASP A N 1
ATOM 676 C CA . ASP A 1 85 ? 5.703 8.883 -13.961 1 95.19 85 ASP A CA 1
ATOM 677 C C . ASP A 1 85 ? 5.781 9.516 -15.352 1 95.19 85 ASP A C 1
ATOM 679 O O . ASP A 1 85 ? 6.52 9.047 -16.219 1 95.19 85 ASP A O 1
ATOM 683 N N . ASP A 1 86 ? 5.059 10.508 -15.602 1 93.5 86 ASP A N 1
ATOM 684 C CA . ASP A 1 86 ? 5.098 11.18 -16.906 1 93.5 86 ASP A CA 1
ATOM 685 C C . ASP A 1 86 ? 6.137 12.305 -16.906 1 93.5 86 ASP A C 1
ATOM 687 O O . ASP A 1 86 ? 6.227 13.062 -17.875 1 93.5 86 ASP A O 1
ATOM 691 N N . GLY A 1 87 ? 6.797 12.484 -15.82 1 94.94 87 GLY A N 1
ATOM 692 C CA . GLY A 1 87 ? 7.863 13.469 -15.75 1 94.94 87 GLY A CA 1
ATOM 693 C C . GLY A 1 87 ? 7.438 14.766 -15.094 1 94.94 87 GLY A C 1
ATOM 694 O O . GLY A 1 87 ? 8.273 15.617 -14.781 1 94.94 87 GLY A O 1
ATOM 695 N N . ALA A 1 88 ? 6.152 14.961 -14.867 1 96.06 88 ALA A N 1
ATOM 696 C CA . ALA A 1 88 ? 5.684 16.156 -14.18 1 96.06 88 ALA A CA 1
ATOM 697 C C . ALA A 1 88 ? 6.266 16.25 -12.773 1 96.06 88 ALA A C 1
ATOM 699 O O . ALA A 1 88 ? 6.547 15.219 -12.148 1 96.06 88 ALA A O 1
ATOM 700 N N . THR A 1 89 ? 6.43 17.484 -12.281 1 97.12 89 THR A N 1
ATOM 701 C CA . THR A 1 89 ? 6.945 17.703 -10.93 1 97.12 89 THR A CA 1
ATOM 702 C C . THR A 1 89 ? 6 18.594 -10.125 1 97.12 89 THR A C 1
ATOM 704 O O . THR A 1 89 ? 5.172 19.297 -10.695 1 97.12 89 THR A O 1
ATOM 707 N N . ASP A 1 90 ? 6.07 18.5 -8.828 1 94.75 90 ASP A N 1
ATOM 708 C CA . ASP A 1 90 ? 5.32 19.344 -7.902 1 94.75 90 ASP A CA 1
ATOM 709 C C . ASP A 1 90 ? 6.027 19.438 -6.551 1 94.75 90 ASP A C 1
ATOM 711 O O . ASP A 1 90 ? 6.93 18.641 -6.262 1 94.75 90 ASP A O 1
ATOM 715 N N . GLN A 1 91 ? 5.684 20.484 -5.809 1 96.56 91 GLN A N 1
ATOM 716 C CA . GLN A 1 91 ? 6.199 20.641 -4.449 1 96.56 91 GLN A CA 1
ATOM 717 C C . GLN A 1 91 ? 5.082 20.984 -3.469 1 96.56 91 GLN A C 1
ATOM 719 O O . GLN A 1 91 ? 4.211 21.797 -3.775 1 96.56 91 GLN A O 1
ATOM 724 N N . ARG A 1 92 ? 5.129 20.344 -2.379 1 95.25 92 ARG A N 1
ATOM 725 C CA . ARG A 1 92 ? 4.227 20.672 -1.276 1 95.25 92 ARG A CA 1
ATOM 726 C C . ARG A 1 92 ? 5.004 20.938 0.007 1 95.25 92 ARG A C 1
ATOM 728 O O . ARG A 1 92 ? 5.961 20.219 0.321 1 95.25 92 ARG A O 1
ATOM 735 N N . VAL A 1 93 ? 4.535 21.953 0.688 1 97.19 93 VAL A N 1
ATOM 736 C CA . VAL A 1 93 ? 5.156 22.281 1.969 1 97.19 93 VAL A CA 1
ATOM 737 C C . VAL A 1 93 ? 4.113 22.219 3.082 1 97.19 93 VAL A C 1
ATOM 739 O O . VAL A 1 93 ? 3.102 22.922 3.033 1 97.19 93 VAL A O 1
ATOM 742 N N . TRP A 1 94 ? 4.379 21.406 4.008 1 97.19 94 TRP A N 1
ATOM 743 C CA . TRP A 1 94 ? 3.539 21.328 5.199 1 97.19 94 TRP A CA 1
ATOM 744 C C . TRP A 1 94 ? 4.191 22.031 6.379 1 97.19 94 TRP A C 1
ATOM 746 O O . TRP A 1 94 ? 5.402 21.922 6.594 1 97.19 94 TRP A O 1
ATOM 756 N N . THR A 1 95 ? 3.451 22.734 7.082 1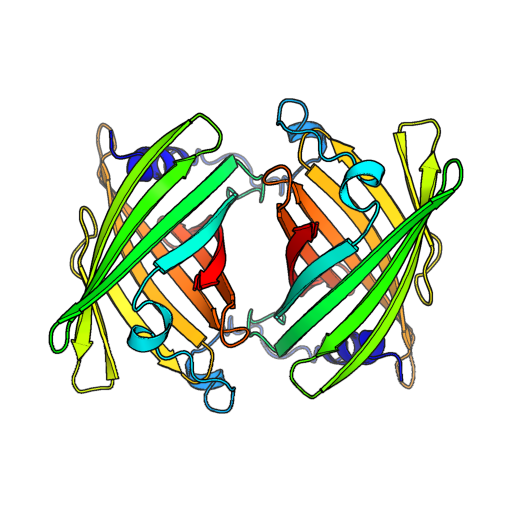 98.06 95 THR A N 1
ATOM 757 C CA . THR A 1 95 ? 3.801 23.188 8.43 1 98.06 95 THR A CA 1
ATOM 758 C C . THR A 1 95 ? 2.883 22.547 9.469 1 98.06 95 THR A C 1
ATOM 760 O O . THR A 1 95 ? 1.68 22.812 9.492 1 98.06 95 THR A O 1
ATOM 763 N N . ILE A 1 96 ? 3.494 21.75 10.305 1 97.94 96 ILE A N 1
ATOM 764 C CA . ILE A 1 96 ? 2.717 20.969 11.25 1 97.94 96 ILE A CA 1
ATOM 765 C C . ILE A 1 96 ? 3.039 21.406 12.68 1 97.94 96 ILE A C 1
ATOM 767 O O . ILE A 1 96 ? 4.207 21.531 13.047 1 97.94 96 ILE A O 1
ATOM 771 N N . SER A 1 97 ? 1.983 21.562 13.398 1 96.94 97 SER A N 1
ATOM 772 C CA . SER A 1 97 ? 2.137 21.969 14.797 1 96.94 97 SER A CA 1
ATOM 773 C C . SER A 1 97 ? 1.516 20.938 15.734 1 96.94 97 SER A C 1
ATOM 775 O O . SER A 1 97 ? 0.478 20.359 15.43 1 96.94 97 SER A O 1
ATOM 777 N N . ARG A 1 98 ? 2.201 20.844 16.859 1 92.19 98 ARG A N 1
ATOM 778 C CA . ARG A 1 98 ? 1.652 20.016 17.922 1 92.19 98 ARG A CA 1
ATOM 779 C C . ARG A 1 98 ? 0.75 20.828 18.844 1 92.19 98 ARG A C 1
ATOM 781 O O . ARG A 1 98 ? 1.153 21.875 19.359 1 92.19 98 ARG A O 1
ATOM 788 N N . ALA A 1 99 ? -0.448 20.266 19.016 1 85 99 ALA A N 1
ATOM 789 C CA . ALA A 1 99 ? -1.341 20.922 19.969 1 85 99 ALA A CA 1
ATOM 790 C C . ALA A 1 99 ? -1.155 20.359 21.375 1 85 99 ALA A C 1
ATOM 792 O O . ALA A 1 99 ? -0.507 19.328 21.562 1 85 99 ALA A O 1
ATOM 793 N N . GLU A 1 100 ? -1.68 21 22.375 1 81.19 100 GLU A N 1
ATOM 794 C CA . GLU A 1 100 ? -1.531 20.625 23.781 1 81.19 100 GLU A CA 1
ATOM 795 C C . GLU A 1 100 ? -2.213 19.297 24.078 1 81.19 100 GLU A C 1
ATOM 797 O O . GLU A 1 100 ? -1.768 18.531 24.938 1 81.19 100 GLU A O 1
ATOM 802 N N . ASP A 1 101 ? -3.18 18.953 23.312 1 84.38 101 ASP A N 1
ATOM 803 C CA . ASP A 1 101 ? -3.945 17.75 23.578 1 84.38 101 ASP A CA 1
ATOM 804 C C . ASP A 1 101 ? -3.344 16.547 22.859 1 84.38 101 ASP A C 1
ATOM 806 O O . ASP A 1 101 ? -3.916 15.453 22.875 1 84.38 101 ASP A O 1
ATOM 810 N N . GLY A 1 102 ? -2.262 16.781 22.203 1 82.75 102 GLY A N 1
ATOM 811 C CA . GLY A 1 102 ? -1.565 15.688 21.547 1 82.75 102 GLY A CA 1
ATOM 812 C C . GLY A 1 102 ? -1.942 15.523 20.094 1 82.75 102 GLY A C 1
ATOM 813 O O . GLY A 1 102 ? -1.371 14.695 19.391 1 82.75 102 GLY A O 1
ATOM 814 N N . ARG A 1 103 ? -2.881 16.391 19.734 1 92.06 103 ARG A N 1
ATOM 815 C CA . ARG A 1 103 ? -3.277 16.391 18.328 1 92.06 103 ARG A CA 1
ATOM 816 C C . ARG A 1 103 ? -2.357 17.297 17.516 1 92.06 103 ARG A C 1
ATOM 818 O O . ARG A 1 103 ? -1.576 18.062 18.078 1 92.06 103 ARG A O 1
ATOM 825 N N . TYR A 1 104 ? -2.41 16.984 16.203 1 96.62 104 TYR A N 1
ATOM 826 C CA . TYR A 1 104 ? -1.616 17.797 15.273 1 96.62 104 TYR A CA 1
ATOM 827 C C . TYR A 1 104 ? -2.512 18.625 14.367 1 96.62 104 TYR A C 1
ATOM 829 O O . TYR A 1 104 ? -3.607 18.188 14 1 96.62 104 TYR A O 1
ATOM 837 N N . THR A 1 105 ? -2.02 19.812 14.039 1 96.44 105 THR A N 1
ATOM 838 C CA . THR A 1 105 ? -2.613 20.609 12.977 1 96.44 105 THR A CA 1
ATOM 839 C C . THR A 1 105 ? -1.579 20.938 11.906 1 96.44 105 THR A C 1
ATOM 841 O O . THR A 1 105 ? -0.386 21.031 12.195 1 96.44 105 THR A O 1
ATOM 844 N N . GLY A 1 106 ? -2.084 21.031 10.727 1 96.44 106 GLY A N 1
ATOM 845 C CA . GLY A 1 106 ? -1.179 21.328 9.625 1 96.44 106 GLY A CA 1
ATOM 846 C C . GLY A 1 106 ? -1.728 22.344 8.648 1 96.44 106 GLY A C 1
ATOM 847 O O . GLY A 1 106 ? -2.943 22.484 8.516 1 96.44 106 GLY A O 1
ATOM 848 N N . LYS A 1 107 ? -0.805 23.031 8.055 1 95.75 107 LYS A N 1
ATOM 849 C CA . LYS A 1 107 ? -1.131 23.953 6.969 1 95.75 107 LYS A CA 1
ATOM 850 C C . LYS A 1 107 ? -0.298 23.656 5.727 1 95.75 107 LYS A C 1
ATOM 852 O O . LYS A 1 107 ? 0.866 23.266 5.832 1 95.75 107 LYS A O 1
ATOM 857 N N . ALA A 1 108 ? -0.893 23.797 4.641 1 92.69 108 ALA A N 1
ATOM 858 C CA . ALA A 1 108 ? -0.233 23.719 3.342 1 92.69 108 ALA A CA 1
ATOM 859 C C . ALA A 1 108 ? -0.975 24.547 2.301 1 92.69 108 ALA A C 1
ATOM 861 O O . ALA A 1 108 ? -2.102 24.984 2.539 1 92.69 108 ALA A O 1
ATOM 862 N N . ASP A 1 109 ? -0.241 24.703 1.199 1 84 109 ASP A N 1
ATOM 863 C CA . ASP A 1 109 ? -0.886 25.453 0.129 1 84 109 ASP A CA 1
ATOM 864 C C . ASP A 1 109 ? -2.121 24.719 -0.393 1 84 109 ASP A C 1
ATOM 866 O O . ASP A 1 109 ? -2.109 23.5 -0.532 1 84 109 ASP A O 1
ATOM 870 N N . GLU A 1 110 ? -3.199 25.422 -0.533 1 75.56 110 GLU A N 1
ATOM 871 C CA . GLU A 1 110 ? -4.406 25.031 -1.256 1 75.56 110 GLU A CA 1
ATOM 872 C C . GLU A 1 110 ? -5.293 24.141 -0.399 1 75.56 110 GLU A C 1
ATOM 874 O O . GLU A 1 110 ? -6.293 23.594 -0.882 1 75.56 110 GLU A O 1
ATOM 879 N N . ILE A 1 111 ? -4.793 23.859 0.836 1 85.44 111 ILE A N 1
ATOM 880 C CA . ILE A 1 111 ? -5.773 23.156 1.652 1 85.44 111 ILE A CA 1
ATOM 881 C C . ILE A 1 111 ? -6.777 24.141 2.229 1 85.44 111 ILE A C 1
ATOM 883 O O . ILE A 1 111 ? -6.469 25.328 2.391 1 85.44 111 ILE A O 1
ATOM 887 N N . ILE A 1 112 ? -7.93 23.75 2.422 1 87.44 112 ILE A N 1
ATOM 888 C CA . ILE A 1 112 ? -8.945 24.562 3.076 1 87.44 112 ILE A CA 1
ATOM 889 C C . ILE A 1 112 ? -8.766 24.5 4.59 1 87.44 112 ILE A C 1
ATOM 891 O O . ILE A 1 112 ? -8.898 23.422 5.191 1 87.44 112 ILE A O 1
ATOM 895 N N . GLY A 1 113 ? -8.562 25.656 5.207 1 91.94 113 GLY A N 1
ATOM 896 C CA . GLY A 1 113 ? -8.375 25.672 6.648 1 91.94 113 GLY A CA 1
ATOM 897 C C . GLY A 1 113 ? -7.117 24.938 7.09 1 91.94 113 GLY A C 1
ATOM 898 O O . GLY A 1 113 ? -6.02 25.234 6.621 1 91.94 113 GLY A O 1
ATOM 899 N N . PHE A 1 114 ? -7.348 23.906 8.062 1 93.62 114 PHE A N 1
ATOM 900 C CA . PHE A 1 114 ? -6.238 23.156 8.641 1 93.62 114 PHE A CA 1
ATOM 901 C C . PHE A 1 114 ? -6.434 21.656 8.43 1 93.62 114 PHE A C 1
ATOM 903 O O . PHE A 1 114 ? -7.562 21.172 8.398 1 93.62 114 PHE A O 1
ATOM 910 N N . ALA A 1 115 ? -5.309 21.047 8.266 1 95.5 115 ALA A N 1
ATOM 911 C CA . ALA A 1 115 ? -5.309 19.594 8.406 1 95.5 115 ALA A CA 1
ATOM 912 C C . ALA A 1 115 ? -5.32 19.188 9.875 1 95.5 115 ALA A C 1
ATOM 914 O O . ALA A 1 115 ? -4.773 19.891 10.727 1 95.5 115 ALA A O 1
ATOM 915 N N . ASN A 1 116 ? -5.934 18.078 10.133 1 96.69 116 ASN A N 1
ATOM 916 C CA . ASN A 1 116 ? -6 17.531 11.492 1 96.69 116 ASN A CA 1
ATOM 917 C C . ASN A 1 116 ? -5.363 16.156 11.578 1 96.69 116 ASN A C 1
ATOM 919 O O . ASN A 1 116 ? -5.621 15.289 10.742 1 96.69 116 ASN A O 1
ATOM 923 N N . GLY A 1 117 ? -4.578 15.984 12.641 1 97.31 117 GLY A N 1
ATOM 924 C CA . GLY A 1 117 ? -3.889 14.719 12.812 1 97.31 117 GLY A CA 1
ATOM 925 C C . GLY A 1 117 ? -3.967 14.18 14.227 1 97.31 117 GLY A C 1
ATOM 926 O O . GLY A 1 117 ? -3.967 14.945 15.195 1 97.31 117 GLY A O 1
ATOM 927 N N . LYS A 1 118 ? -3.994 12.891 14.336 1 96.69 118 LYS A N 1
ATOM 928 C CA . LYS A 1 118 ? -3.955 12.164 15.602 1 96.69 118 LYS A CA 1
ATOM 929 C C . LYS A 1 118 ? -3.158 10.867 15.469 1 96.69 118 LYS A C 1
ATOM 931 O O . LYS A 1 118 ? -3.309 10.141 14.484 1 96.69 118 LYS A O 1
ATOM 936 N N . GLU A 1 119 ? -2.291 10.602 16.422 1 96.06 119 GLU A N 1
ATOM 937 C CA . GLU A 1 119 ? -1.548 9.344 16.406 1 96.06 119 GLU A CA 1
ATOM 938 C C . GLU A 1 119 ? -1.857 8.508 17.641 1 96.06 119 GLU A C 1
ATOM 940 O O . GLU A 1 119 ? -2.143 9.055 18.719 1 96.06 119 GLU A O 1
ATOM 945 N N . GLN A 1 120 ? -1.9 7.293 17.5 1 95.44 120 GLN A N 1
ATOM 94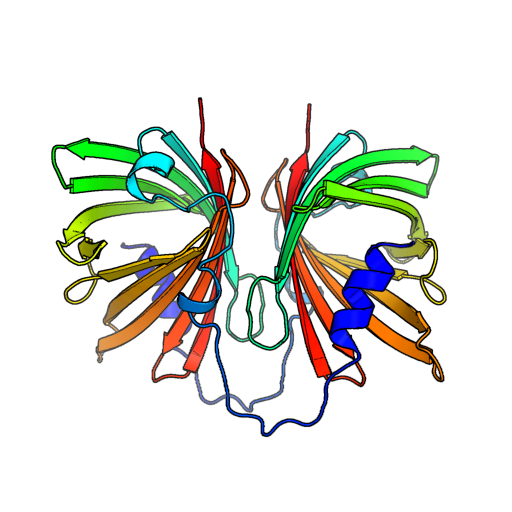6 C CA . GLN A 1 120 ? -2.053 6.285 18.547 1 95.44 120 GLN A CA 1
ATOM 947 C C . GLN A 1 120 ? -1.313 5 18.188 1 95.44 120 GLN A C 1
ATOM 949 O O . GLN A 1 120 ? -1.529 4.434 17.109 1 95.44 120 GLN A O 1
ATOM 954 N N . GLY A 1 121 ? -0.486 4.566 19.141 1 96 121 GLY A N 1
ATOM 955 C CA . GLY A 1 121 ? 0.345 3.428 18.781 1 96 121 GLY A CA 1
ATOM 956 C C . GLY A 1 121 ? 1.133 3.643 17.5 1 96 121 GLY A C 1
ATOM 957 O O . GLY A 1 121 ? 1.811 4.66 17.344 1 96 121 GLY A O 1
ATOM 958 N N . ASN A 1 122 ? 1.015 2.646 16.609 1 98 122 ASN A N 1
ATOM 959 C CA . ASN A 1 122 ? 1.823 2.734 15.398 1 98 122 ASN A CA 1
ATOM 960 C C . ASN A 1 122 ? 1.065 3.424 14.266 1 98 122 ASN A C 1
ATOM 962 O O . ASN A 1 122 ? 1.493 3.381 13.109 1 98 122 ASN A O 1
ATOM 966 N N . ALA A 1 123 ? -0.063 4.051 14.602 1 97.81 123 ALA A N 1
ATOM 967 C CA . ALA A 1 123 ? -0.917 4.586 13.539 1 97.81 123 ALA A CA 1
ATOM 968 C C . ALA A 1 123 ? -1.079 6.098 13.68 1 97.81 123 ALA A C 1
ATOM 970 O O . ALA A 1 123 ? -1.086 6.629 14.789 1 97.81 123 ALA A O 1
ATOM 971 N N . LEU A 1 124 ? -1.197 6.789 12.578 1 97.88 124 LEU A N 1
ATOM 972 C CA . LEU A 1 124 ? -1.526 8.203 12.453 1 97.88 124 LEU A CA 1
ATOM 973 C C . LEU A 1 124 ? -2.658 8.414 11.453 1 97.88 124 LEU A C 1
ATOM 975 O O . LEU A 1 124 ? -2.637 7.844 10.359 1 97.88 124 LEU A O 1
ATOM 979 N N . GLN A 1 125 ? -3.67 9.141 11.844 1 97.69 125 GLN A N 1
ATOM 980 C CA . GLN A 1 125 ? -4.695 9.594 10.906 1 97.69 125 GLN A CA 1
ATOM 981 C C . GLN A 1 125 ? -4.535 11.086 10.602 1 97.69 125 GLN A C 1
ATOM 983 O O . GLN A 1 125 ? -4.414 11.898 11.516 1 97.69 125 GLN A O 1
ATOM 988 N N . TRP A 1 126 ? -4.441 11.453 9.398 1 97 126 TRP A N 1
ATOM 989 C CA . TRP A 1 126 ? -4.262 12.812 8.898 1 97 126 TRP A CA 1
ATOM 990 C C . TRP A 1 126 ? -5.367 13.18 7.91 1 97 126 TRP A C 1
ATOM 992 O O . TRP A 1 126 ? -5.512 12.547 6.863 1 97 126 TRP A O 1
ATOM 1002 N N . GLN A 1 127 ? -6.215 14.203 8.219 1 97.12 127 GLN A N 1
ATOM 1003 C CA . GLN A 1 127 ? -7.367 14.562 7.402 1 97.12 127 GLN A CA 1
ATOM 1004 C C . GLN A 1 127 ? -7.297 16.016 6.961 1 97.12 127 GLN A C 1
ATOM 1006 O O . GLN A 1 127 ? -6.934 16.891 7.75 1 97.12 127 GLN A O 1
ATOM 1011 N N . TYR A 1 128 ? -7.621 16.234 5.723 1 95.62 128 TYR A N 1
ATOM 1012 C CA . TYR A 1 128 ? -7.621 17.578 5.188 1 95.62 128 TYR A CA 1
ATOM 1013 C C . TYR A 1 128 ? -8.508 17.688 3.951 1 95.62 128 TYR A C 1
ATOM 1015 O O . TYR A 1 128 ? -8.812 16.672 3.32 1 95.62 128 TYR A O 1
ATOM 1023 N N . ASP A 1 129 ? -8.852 18.953 3.621 1 94.06 129 ASP A N 1
ATOM 1024 C CA . ASP A 1 129 ? -9.719 19.234 2.477 1 94.06 129 ASP A CA 1
ATOM 1025 C C . ASP A 1 129 ? -9.008 20.109 1.45 1 94.06 129 ASP A C 1
ATOM 1027 O O . ASP A 1 129 ? -8.297 21.047 1.815 1 94.06 129 ASP A O 1
ATOM 1031 N N . PHE A 1 130 ? -9.227 19.672 0.248 1 87.81 130 PHE A N 1
ATOM 1032 C CA . PHE A 1 130 ? -8.766 20.5 -0.866 1 87.81 130 PHE A CA 1
ATOM 1033 C C . PHE A 1 130 ? -9.953 21.094 -1.62 1 87.81 130 PHE A C 1
ATOM 1035 O O . PHE A 1 130 ? -10.977 20.438 -1.8 1 87.81 130 PHE A O 1
ATOM 1042 N N . GLU A 1 131 ? -9.719 22.391 -2.037 1 82.88 131 GLU A N 1
ATOM 1043 C CA . GLU A 1 131 ? -10.711 23 -2.928 1 82.88 131 GLU A CA 1
ATOM 1044 C C . GLU A 1 131 ? -10.266 22.891 -4.387 1 82.88 131 GLU A C 1
ATOM 1046 O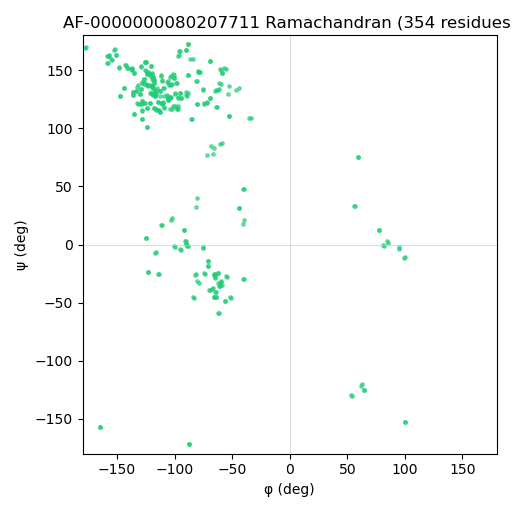 O . GLU A 1 131 ? -9.18 23.344 -4.742 1 82.88 131 GLU A O 1
ATOM 1051 N N . LEU A 1 132 ? -11.062 22.219 -5.164 1 75.12 132 LEU A N 1
ATOM 1052 C CA . LEU A 1 132 ? -10.797 22.125 -6.594 1 75.12 132 LEU A CA 1
ATOM 1053 C C . LEU A 1 132 ? -11.688 23.094 -7.371 1 75.12 132 LEU A C 1
ATOM 1055 O O . LEU A 1 132 ? -12.914 23.047 -7.254 1 75.12 132 LEU A O 1
ATOM 1059 N N . LYS A 1 133 ? -11.062 24.031 -8.078 1 72.62 133 LYS A N 1
ATOM 1060 C CA . LYS A 1 133 ? -11.797 24.984 -8.898 1 72.62 133 LYS A CA 1
ATOM 1061 C C . LYS A 1 133 ? -12.102 24.406 -10.281 1 72.62 133 LYS A C 1
ATOM 1063 O O . LYS A 1 133 ? -11.188 23.984 -10.984 1 72.62 133 LYS A O 1
ATOM 1068 N N . MET A 1 134 ? -13.164 24.141 -10.445 1 70.38 134 MET A N 1
ATOM 1069 C CA . MET A 1 134 ? -13.617 23.781 -11.789 1 70.38 134 MET A CA 1
ATOM 1070 C C . MET A 1 134 ? -14.055 25 -12.57 1 70.38 134 MET A C 1
ATOM 1072 O O . MET A 1 134 ? -13.906 26.141 -12.102 1 70.38 134 MET A O 1
ATOM 1076 N N . ASP A 1 135 ? -14.359 24.828 -13.875 1 70 135 ASP A N 1
ATOM 1077 C CA . ASP A 1 135 ? -14.727 25.938 -14.734 1 70 135 ASP A CA 1
ATOM 1078 C C . ASP A 1 135 ? -15.852 26.766 -14.117 1 70 135 ASP A C 1
ATOM 1080 O O . ASP A 1 135 ? -15.789 28 -14.109 1 70 135 ASP A O 1
ATOM 1084 N N . ASP A 1 136 ? -16.781 26.219 -13.648 1 76.06 136 ASP A N 1
ATOM 1085 C CA . ASP A 1 136 ? -17.953 26.969 -13.211 1 76.06 136 ASP A CA 1
ATOM 1086 C C . ASP A 1 136 ? -18.281 26.672 -11.75 1 76.06 136 ASP A C 1
ATOM 1088 O O . ASP A 1 136 ? -19.359 27.031 -11.266 1 76.06 136 ASP A O 1
ATOM 1092 N N . SER A 1 137 ? -17.422 25.922 -11.141 1 77.5 137 SER A N 1
ATOM 1093 C CA . SER A 1 137 ? -17.797 25.547 -9.781 1 77.5 137 SER A CA 1
ATOM 1094 C C . SER A 1 137 ? -16.562 25.141 -8.969 1 77.5 137 SER A C 1
ATOM 1096 O O . SER A 1 137 ? -15.461 25.047 -9.508 1 77.5 137 SER A O 1
ATOM 1098 N N . THR A 1 138 ? -16.781 25.297 -7.664 1 81.12 138 THR A N 1
ATOM 1099 C CA . THR A 1 138 ? -15.758 24.812 -6.746 1 81.12 138 THR A CA 1
ATOM 1100 C C . THR A 1 138 ? -16.219 23.531 -6.047 1 81.12 138 THR A C 1
ATOM 1102 O O . THR A 1 138 ? -17.391 23.406 -5.676 1 81.12 138 THR A O 1
ATOM 1105 N N . VAL A 1 139 ? -15.391 22.547 -6.109 1 84.06 139 VAL A N 1
ATOM 1106 C CA . VAL A 1 139 ? -15.727 21.297 -5.426 1 84.06 139 VAL A CA 1
ATOM 1107 C C . VAL A 1 139 ? -14.68 21 -4.355 1 84.06 139 VAL A C 1
ATOM 1109 O O . VAL A 1 139 ? -13.484 21.172 -4.586 1 84.06 139 VAL A O 1
ATOM 1112 N N . THR A 1 140 ? -15.25 20.609 -3.191 1 89.12 140 THR A N 1
ATOM 1113 C CA . THR A 1 140 ? -14.367 20.219 -2.102 1 89.12 140 THR A CA 1
ATOM 1114 C C . THR A 1 140 ? -14.07 18.719 -2.17 1 89.12 140 THR A C 1
ATOM 1116 O O . THR A 1 140 ? -14.977 17.906 -2.314 1 89.12 140 THR A O 1
ATOM 1119 N N . VAL A 1 141 ? -12.797 18.422 -2.08 1 92.38 141 VAL A N 1
ATOM 1120 C CA . VAL A 1 141 ? -12.344 17.031 -2.047 1 92.38 141 VAL A CA 1
ATOM 1121 C C . VAL A 1 141 ? -11.656 16.734 -0.714 1 92.38 141 VAL A C 1
ATOM 1123 O O . VAL A 1 141 ? -10.766 17.484 -0.296 1 92.38 141 VAL A O 1
ATOM 1126 N N . ALA A 1 142 ? -12.125 15.68 -0.088 1 95.06 142 ALA A N 1
ATOM 1127 C CA . ALA A 1 142 ? -11.602 15.312 1.226 1 95.06 142 ALA A CA 1
ATOM 1128 C C . ALA A 1 142 ? -10.547 14.219 1.11 1 95.06 142 ALA A C 1
ATOM 1130 O O . ALA A 1 142 ? -10.711 13.273 0.339 1 95.06 142 ALA A O 1
ATOM 1131 N N . PHE A 1 143 ? -9.539 14.398 1.878 1 96.19 143 PHE A N 1
ATOM 1132 C CA . PHE A 1 143 ? -8.477 13.406 1.977 1 96.19 143 PHE A CA 1
ATOM 1133 C C . PHE A 1 143 ? -8.398 12.836 3.387 1 96.19 143 PHE A C 1
ATOM 1135 O O . PHE A 1 143 ? -8.391 13.578 4.367 1 96.19 143 PHE A O 1
ATOM 1142 N N . ASP A 1 144 ? -8.391 11.531 3.471 1 97.31 144 ASP A N 1
ATOM 1143 C CA . ASP A 1 144 ? -8.266 10.812 4.73 1 97.31 144 ASP A CA 1
ATOM 1144 C C . ASP A 1 144 ? -7.086 9.844 4.695 1 97.31 144 ASP A C 1
ATOM 1146 O O . ASP A 1 144 ? -7.207 8.727 4.18 1 97.31 144 ASP A O 1
ATOM 1150 N N . ASP A 1 145 ? -6 10.273 5.316 1 97.69 145 ASP A N 1
ATOM 1151 C CA . ASP A 1 145 ? -4.766 9.492 5.332 1 97.69 145 ASP A CA 1
ATOM 1152 C C . ASP A 1 145 ? -4.672 8.641 6.594 1 97.69 145 ASP A C 1
ATOM 1154 O O . ASP A 1 145 ? -4.801 9.148 7.707 1 97.69 145 ASP A O 1
ATOM 1158 N N . TRP A 1 146 ? -4.375 7.375 6.395 1 98.25 146 TRP A N 1
ATOM 1159 C CA . TRP A 1 146 ? -3.953 6.492 7.473 1 98.25 146 TRP A CA 1
ATOM 1160 C C . TRP A 1 146 ? -2.525 6.004 7.258 1 98.25 146 TRP A C 1
ATOM 1162 O O . TRP A 1 146 ? -2.229 5.363 6.246 1 98.25 146 TRP A O 1
ATOM 1172 N N . LEU A 1 147 ? -1.666 6.41 8.172 1 98.5 147 LEU A N 1
ATOM 1173 C CA . LEU A 1 147 ? -0.275 5.977 8.117 1 98.5 147 LEU A CA 1
ATOM 1174 C C . LEU A 1 147 ? 0.011 4.934 9.188 1 98.5 147 LEU A C 1
ATOM 1176 O O . LEU A 1 147 ? -0.454 5.059 10.328 1 98.5 147 LEU A O 1
ATOM 1180 N N . TYR A 1 148 ? 0.79 3.939 8.852 1 98.56 148 TYR A N 1
ATOM 1181 C CA . TYR A 1 148 ? 1.152 2.854 9.75 1 98.56 148 TYR A CA 1
ATOM 1182 C C . TYR A 1 148 ? 2.662 2.654 9.789 1 98.56 148 TYR A C 1
ATOM 1184 O O . TYR A 1 148 ? 3.27 2.285 8.781 1 98.56 148 TYR A O 1
ATOM 1192 N N . ARG A 1 149 ? 3.186 2.896 10.906 1 98.31 149 ARG A N 1
ATOM 1193 C CA . ARG A 1 149 ? 4.621 2.695 11.062 1 98.31 149 ARG A CA 1
ATOM 1194 C C . ARG A 1 149 ? 4.961 1.211 11.148 1 98.31 149 ARG A C 1
ATOM 1196 O O . ARG A 1 149 ? 4.461 0.503 12.023 1 98.31 149 ARG A O 1
ATOM 1203 N N . GLN A 1 150 ? 5.754 0.787 10.273 1 97.69 150 GLN A N 1
ATOM 1204 C CA . GLN A 1 150 ? 6.148 -0.614 10.172 1 97.69 150 GLN A CA 1
ATOM 1205 C C . GLN A 1 150 ? 7.305 -0.929 11.117 1 97.69 150 GLN A C 1
ATOM 1207 O O . GLN A 1 150 ? 7.312 -1.979 11.766 1 97.69 150 GLN A O 1
ATOM 1212 N N . ASP A 1 151 ? 8.234 -0.132 11.141 1 97.31 151 ASP A N 1
ATOM 1213 C CA . ASP A 1 151 ? 9.477 -0.247 11.891 1 97.31 151 ASP A CA 1
ATOM 1214 C C . ASP A 1 151 ? 10.203 1.095 11.961 1 97.31 151 ASP A C 1
ATOM 1216 O O . ASP A 1 151 ? 9.586 2.15 11.805 1 97.31 151 ASP A O 1
ATOM 1220 N N . ASP A 1 152 ? 11.461 1.05 12.172 1 97.06 152 ASP A N 1
ATOM 1221 C CA . ASP A 1 152 ? 12.195 2.291 12.398 1 97.06 152 ASP A CA 1
ATOM 1222 C C . ASP A 1 152 ? 12.305 3.105 11.109 1 97.06 152 ASP A C 1
ATOM 1224 O O . ASP A 1 152 ? 12.539 4.312 11.148 1 97.06 152 ASP A O 1
ATOM 1228 N N . LYS A 1 153 ? 12.094 2.455 9.969 1 98.44 153 LYS A N 1
ATOM 1229 C CA . LYS A 1 153 ? 12.43 3.139 8.719 1 98.44 153 LYS A CA 1
ATOM 1230 C C . LYS A 1 153 ? 11.219 3.223 7.801 1 98.44 153 LYS A C 1
ATOM 1232 O O . LYS A 1 153 ? 11.172 4.059 6.895 1 98.44 153 LYS A O 1
ATOM 1237 N N . HIS A 1 154 ? 10.297 2.348 7.973 1 98.81 154 HIS A N 1
ATOM 1238 C CA . HIS A 1 154 ? 9.305 2.174 6.918 1 98.81 154 HIS A CA 1
ATOM 1239 C C . HIS A 1 154 ? 7.906 2.504 7.426 1 98.81 154 HIS A C 1
ATOM 1241 O O . HIS A 1 154 ? 7.551 2.164 8.555 1 98.81 154 HIS A O 1
ATOM 1247 N N . VAL A 1 155 ? 7.125 3.18 6.621 1 98.81 155 VAL A N 1
ATOM 1248 C CA . VAL A 1 155 ? 5.746 3.559 6.914 1 98.81 155 VAL A CA 1
ATOM 1249 C C . VAL A 1 155 ? 4.871 3.316 5.688 1 98.81 155 VAL A C 1
ATOM 1251 O O . VAL A 1 155 ? 5.25 3.67 4.57 1 98.81 155 VAL A O 1
ATOM 1254 N N . PHE A 1 156 ? 3.73 2.65 5.883 1 98.81 156 PHE A N 1
ATOM 1255 C CA . PHE A 1 156 ? 2.691 2.631 4.859 1 98.81 156 PHE A CA 1
ATOM 1256 C C . PHE A 1 156 ? 1.742 3.811 5.031 1 98.81 156 PHE A C 1
ATOM 1258 O O . PHE A 1 156 ? 1.412 4.191 6.156 1 98.81 156 PHE A O 1
ATOM 1265 N N . ASN A 1 157 ? 1.254 4.324 3.92 1 98.75 157 ASN A N 1
ATOM 1266 C CA . ASN A 1 157 ? 0.193 5.324 3.91 1 98.75 157 ASN A CA 1
ATOM 1267 C C . ASN A 1 157 ? -0.908 4.965 2.916 1 98.75 157 ASN A C 1
ATOM 1269 O O . ASN A 1 157 ? -0.643 4.789 1.727 1 98.75 157 ASN A O 1
ATOM 1273 N N . LEU A 1 158 ? -2.084 4.828 3.412 1 98.62 158 LEU A N 1
ATOM 1274 C CA . LEU A 1 158 ? -3.277 4.617 2.602 1 98.62 158 LEU A CA 1
ATOM 1275 C C . LEU A 1 158 ? -4.23 5.801 2.717 1 98.62 158 LEU A C 1
ATOM 1277 O O . LEU A 1 158 ? -4.688 6.133 3.812 1 98.62 158 LEU A O 1
ATOM 1281 N N . THR A 1 159 ? -4.543 6.391 1.584 1 97.94 159 THR A N 1
ATOM 1282 C CA . THR A 1 159 ? -5.371 7.594 1.542 1 97.94 159 THR A CA 1
ATOM 1283 C C . THR A 1 159 ? -6.672 7.324 0.795 1 97.94 159 THR A C 1
ATOM 1285 O O . THR A 1 159 ? -6.66 6.789 -0.314 1 97.94 159 THR A O 1
ATOM 1288 N N . LYS A 1 160 ? -7.727 7.699 1.355 1 97.5 160 LYS A N 1
ATOM 1289 C CA . LYS A 1 160 ? -9.008 7.75 0.656 1 97.5 160 LYS A CA 1
ATOM 1290 C C . LYS A 1 160 ? -9.336 9.172 0.21 1 97.5 160 LYS A C 1
ATOM 1292 O O . LYS A 1 160 ? -9.25 10.109 1.003 1 97.5 160 LYS A O 1
ATOM 1297 N N . ILE A 1 161 ? -9.664 9.273 -1.006 1 95.5 161 ILE A N 1
ATOM 1298 C CA . ILE A 1 161 ? -10.125 10.531 -1.58 1 95.5 161 ILE A CA 1
ATOM 1299 C C . ILE A 1 161 ? -11.641 10.492 -1.755 1 95.5 161 ILE A C 1
ATOM 1301 O O . ILE A 1 161 ? -12.172 9.602 -2.42 1 95.5 161 ILE A O 1
ATOM 1305 N N . LYS A 1 162 ? -12.297 11.484 -1.221 1 95.81 162 LYS A N 1
ATOM 1306 C CA . LYS A 1 162 ? -13.758 11.477 -1.258 1 95.81 162 LYS A CA 1
ATOM 1307 C C . LYS A 1 162 ? -14.305 12.789 -1.812 1 95.81 162 LYS A C 1
ATOM 1309 O O . LYS A 1 162 ? -13.781 13.859 -1.503 1 95.81 162 LYS A O 1
ATOM 1314 N N . LYS A 1 163 ? -15.273 12.633 -2.592 1 92.38 163 LYS A N 1
ATOM 1315 C CA . LYS A 1 163 ? -16.062 13.734 -3.119 1 92.38 163 LYS A CA 1
ATOM 1316 C C . LYS A 1 163 ? -17.562 13.531 -2.842 1 92.38 163 LYS A C 1
ATOM 1318 O O . LYS A 1 163 ? -18.109 12.484 -3.178 1 92.38 163 LYS A O 1
ATOM 1323 N N . PHE A 1 164 ? -18.156 14.523 -2.117 1 89.62 164 PHE A N 1
ATOM 1324 C CA . PHE A 1 164 ? -19.562 14.438 -1.712 1 89.62 164 PHE A CA 1
ATOM 1325 C C . PHE A 1 164 ? -19.812 13.164 -0.913 1 89.62 164 PHE A C 1
ATOM 1327 O O . PHE A 1 164 ? -20.844 12.508 -1.083 1 89.62 164 PHE A O 1
ATOM 1334 N N . GLY A 1 165 ? -18.812 12.742 -0.165 1 89.31 165 GLY A N 1
ATOM 1335 C CA . GLY A 1 165 ? -18.953 11.594 0.719 1 89.31 165 GLY A CA 1
ATOM 1336 C C . GLY A 1 165 ? -18.703 10.266 0.023 1 89.31 165 GLY A C 1
ATOM 1337 O O . GLY A 1 165 ? -18.75 9.211 0.655 1 89.31 165 GLY A O 1
ATOM 1338 N N . VAL A 1 166 ? -18.375 10.383 -1.234 1 93.44 166 VAL A N 1
ATOM 1339 C CA . VAL A 1 166 ? -18.156 9.172 -2.016 1 93.44 166 VAL A CA 1
ATOM 1340 C C . VAL A 1 166 ? -16.672 9.008 -2.326 1 93.44 166 VAL A C 1
ATOM 1342 O O . VAL A 1 166 ? -16.016 9.961 -2.752 1 93.44 166 VAL A O 1
ATOM 1345 N N . GLU A 1 167 ? -16.172 7.789 -2.141 1 94.81 167 GLU A N 1
ATOM 1346 C CA . GLU A 1 167 ? -14.773 7.52 -2.451 1 94.81 167 GLU A CA 1
ATOM 1347 C C . GLU A 1 167 ? -14.531 7.504 -3.959 1 94.81 167 GLU A C 1
ATOM 1349 O O . GLU A 1 167 ? -15.133 6.703 -4.68 1 94.81 167 GLU A O 1
ATOM 1354 N N . VAL A 1 168 ? -13.641 8.352 -4.41 1 93.94 168 VAL A N 1
ATOM 1355 C CA . VAL A 1 168 ? -13.445 8.492 -5.848 1 93.94 168 VAL A CA 1
ATOM 1356 C C . VAL A 1 168 ? -12.031 8.062 -6.223 1 93.94 168 VAL A C 1
ATOM 1358 O O . VAL A 1 168 ? -11.68 8.023 -7.406 1 93.94 168 VAL A O 1
ATOM 1361 N N . GLY A 1 169 ? -11.211 7.781 -5.184 1 95.81 169 GLY A N 1
ATOM 1362 C CA . GLY A 1 169 ? -9.852 7.332 -5.445 1 95.81 169 GLY A CA 1
ATOM 1363 C C . GLY A 1 169 ? -9.078 7 -4.184 1 95.81 169 GLY A C 1
ATOM 1364 O O . GLY A 1 169 ? -9.562 7.238 -3.074 1 95.81 169 GLY A O 1
ATOM 1365 N N . THR A 1 170 ? -7.949 6.391 -4.398 1 97.62 170 THR A N 1
ATOM 1366 C CA . THR A 1 170 ? -7.047 6.055 -3.301 1 97.62 170 THR A CA 1
ATOM 1367 C C . THR A 1 170 ? -5.602 6.355 -3.68 1 97.62 170 THR A C 1
ATOM 1369 O O . THR A 1 170 ? -5.266 6.43 -4.863 1 97.62 170 THR A O 1
ATOM 1372 N N . ILE A 1 171 ? -4.84 6.68 -2.691 1 97.88 171 ILE A N 1
ATOM 1373 C CA . ILE A 1 171 ? -3.391 6.773 -2.834 1 97.88 171 ILE A CA 1
ATOM 1374 C C . ILE A 1 171 ? -2.713 5.77 -1.905 1 97.88 171 ILE A C 1
ATOM 1376 O O . ILE A 1 171 ? -3.078 5.656 -0.733 1 97.88 171 ILE A O 1
ATOM 1380 N N . THR A 1 172 ? -1.821 4.973 -2.416 1 98.75 172 THR A N 1
ATOM 1381 C CA . THR A 1 172 ? -0.961 4.09 -1.636 1 98.75 172 THR A CA 1
ATOM 1382 C C . THR A 1 172 ? 0.486 4.57 -1.676 1 98.75 172 THR A C 1
ATOM 1384 O O . THR A 1 172 ? 1.057 4.75 -2.754 1 98.75 172 THR A O 1
ATOM 1387 N N . LEU A 1 173 ? 1.065 4.855 -0.487 1 98.81 173 LEU A N 1
ATOM 1388 C CA . LEU A 1 173 ? 2.438 5.34 -0.379 1 98.81 173 LEU A CA 1
ATOM 1389 C C . LEU A 1 173 ? 3.26 4.445 0.542 1 98.81 173 LEU A C 1
ATOM 1391 O O . LEU A 1 173 ? 2.715 3.824 1.459 1 98.81 173 LEU A O 1
ATOM 1395 N N . PHE A 1 174 ? 4.508 4.352 0.286 1 98.94 174 PHE A N 1
ATOM 1396 C CA . PHE A 1 174 ? 5.496 3.688 1.13 1 98.94 174 PHE A CA 1
ATOM 1397 C C . PHE A 1 174 ? 6.688 4.602 1.389 1 98.94 174 PHE A C 1
ATOM 1399 O O . PHE A 1 174 ? 7.332 5.07 0.449 1 98.94 174 PHE A O 1
ATOM 1406 N N . PHE A 1 175 ? 6.93 4.883 2.631 1 98.88 175 PHE A N 1
ATOM 1407 C CA . PHE A 1 175 ? 8.016 5.77 3.037 1 98.88 175 PHE A CA 1
ATOM 1408 C C . PHE A 1 175 ? 9.219 4.969 3.521 1 98.88 175 PHE A C 1
ATOM 1410 O O . PHE A 1 175 ? 9.062 3.936 4.176 1 98.88 175 PHE A O 1
ATOM 1417 N N . GLN A 1 176 ? 10.359 5.484 3.266 1 98.81 176 GLN A N 1
ATOM 1418 C CA . GLN A 1 176 ? 11.609 4.941 3.787 1 98.81 176 GLN A CA 1
ATOM 1419 C C . GLN A 1 176 ? 12.508 6.051 4.316 1 98.81 176 GLN A C 1
ATOM 1421 O O . GLN A 1 176 ? 12.992 6.887 3.551 1 98.81 176 GLN A O 1
ATOM 1426 N N . LYS A 1 177 ? 12.68 6.031 5.598 1 98.62 177 LYS A N 1
ATOM 1427 C CA . LYS A 1 177 ? 13.625 6.965 6.195 1 98.62 177 LYS A CA 1
ATOM 1428 C C . LYS A 1 177 ? 15.039 6.723 5.668 1 98.62 177 LYS A C 1
ATOM 1430 O O . LYS A 1 177 ? 15.477 5.578 5.547 1 98.62 177 LYS A O 1
ATOM 1435 N N . GLN A 1 178 ? 15.68 7.77 5.309 1 98 178 GLN A N 1
ATOM 1436 C CA . GLN A 1 178 ? 17.031 7.699 4.754 1 98 178 GLN A CA 1
ATOM 1437 C C . GLN A 1 178 ? 18.078 7.953 5.832 1 98 178 GLN A C 1
ATOM 1439 O O . GLN A 1 178 ? 1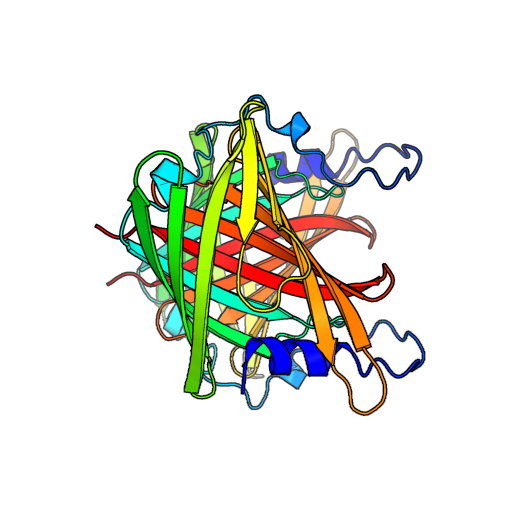7.781 8.539 6.875 1 98 178 GLN A O 1
ATOM 1444 N N . PRO A 1 179 ? 19.391 7.578 5.609 1 91.56 179 PRO A N 1
ATOM 1445 C CA . PRO A 1 179 ? 20.453 7.812 6.578 1 91.56 179 PRO A CA 1
ATOM 1446 C C . PRO A 1 179 ? 20.734 9.297 6.805 1 91.56 179 PRO A C 1
ATOM 1448 O O . PRO A 1 179 ? 20.547 10.109 5.898 1 91.56 179 PRO A O 1
ATOM 1451 N N . MET B 1 1 ? 1.368 24.719 -12.977 1 40.44 1 MET B N 1
ATOM 1452 C CA . MET B 1 1 ? 0.028 24.188 -12.758 1 40.44 1 MET B CA 1
ATOM 1453 C C . MET B 1 1 ? 0.047 23.078 -11.711 1 40.44 1 MET B C 1
ATOM 1455 O O . MET B 1 1 ? 0.903 22.188 -11.75 1 40.44 1 MET B O 1
ATOM 1459 N N . ASN B 1 2 ? -0.591 23.328 -10.5 1 52.44 2 ASN B N 1
ATOM 1460 C CA . ASN B 1 2 ? -0.473 22.5 -9.312 1 52.44 2 ASN B CA 1
ATOM 1461 C C . ASN B 1 2 ? -0.97 21.078 -9.57 1 52.44 2 ASN B C 1
ATOM 1463 O O . ASN B 1 2 ? -2.15 20.875 -9.859 1 52.44 2 ASN B O 1
ATOM 1467 N N . ILE B 1 3 ? -0.016 20.359 -10.055 1 46.91 3 ILE B N 1
ATOM 1468 C CA . ILE B 1 3 ? -0.235 18.984 -10.5 1 46.91 3 ILE B CA 1
ATOM 1469 C C . ILE B 1 3 ? -1.181 18.266 -9.539 1 46.91 3 ILE B C 1
ATOM 1471 O O . ILE B 1 3 ? -2.018 17.469 -9.953 1 46.91 3 ILE B O 1
ATOM 1475 N N . PHE B 1 4 ? -1.163 18.656 -8.289 1 59.16 4 PHE B N 1
ATOM 1476 C CA . PHE B 1 4 ? -2.119 18.078 -7.348 1 59.16 4 PHE B CA 1
ATOM 1477 C C . PHE B 1 4 ? -3.549 18.406 -7.762 1 59.16 4 PHE B C 1
ATOM 1479 O O . PHE B 1 4 ? -4.441 17.562 -7.66 1 59.16 4 PHE B O 1
ATOM 1486 N N . LYS B 1 5 ? -3.629 19.594 -8.344 1 59.97 5 LYS B N 1
ATOM 1487 C CA . LYS B 1 5 ? -4.926 20.016 -8.859 1 59.97 5 LYS B CA 1
ATOM 1488 C C . LYS B 1 5 ? -5.344 19.188 -10.07 1 59.97 5 LYS B C 1
ATOM 1490 O O . LYS B 1 5 ? -6.512 18.828 -10.203 1 59.97 5 LYS B O 1
ATOM 1495 N N . THR B 1 6 ? -4.379 18.922 -10.844 1 57 6 THR B N 1
ATOM 1496 C CA . THR B 1 6 ? -4.676 18.141 -12.039 1 57 6 THR B CA 1
ATOM 1497 C C . THR B 1 6 ? -5.09 16.719 -11.664 1 57 6 THR B C 1
ATOM 1499 O O . THR B 1 6 ? -6.016 16.156 -12.258 1 57 6 THR B O 1
ATOM 1502 N N . LEU B 1 7 ? -4.477 16.156 -10.68 1 59.47 7 LEU B N 1
ATOM 1503 C CA . LEU B 1 7 ? -4.855 14.844 -10.18 1 59.47 7 LEU B CA 1
ATOM 1504 C C . LEU B 1 7 ? -6.309 14.836 -9.711 1 59.47 7 LEU B C 1
ATOM 1506 O O . LEU B 1 7 ? -7.047 13.891 -9.977 1 59.47 7 LEU B O 1
ATOM 1510 N N . LEU B 1 8 ? -6.676 15.992 -9.172 1 59.75 8 LEU B N 1
ATOM 1511 C CA . LEU B 1 8 ? -8 16.109 -8.578 1 59.75 8 LEU B CA 1
ATOM 1512 C C . LEU B 1 8 ? -9.062 16.344 -9.656 1 59.75 8 LEU B C 1
ATOM 1514 O O . LEU B 1 8 ? -10.203 15.906 -9.508 1 59.75 8 LEU B O 1
ATOM 1518 N N . ARG B 1 9 ? -8.648 17.031 -10.727 1 60.25 9 ARG B N 1
ATOM 1519 C CA . ARG B 1 9 ? -9.594 17.328 -11.805 1 60.25 9 ARG B CA 1
ATOM 1520 C C . ARG B 1 9 ? -10.117 16.031 -12.43 1 60.25 9 ARG B C 1
ATOM 1522 O O . ARG B 1 9 ? -11.281 15.953 -12.812 1 60.25 9 ARG B O 1
ATOM 1529 N N . TYR B 1 10 ? -9.258 15.164 -12.461 1 58.66 10 TYR B N 1
ATOM 1530 C CA . TYR B 1 10 ? -9.68 13.891 -13.023 1 58.66 10 TYR B CA 1
ATOM 1531 C C . TYR B 1 10 ? -10.75 13.234 -12.164 1 58.66 10 TYR B C 1
ATOM 1533 O O . TYR B 1 10 ? -11.648 12.562 -12.68 1 58.66 10 TYR B O 1
ATOM 1541 N N . PHE B 1 11 ? -10.75 13.469 -10.961 1 59.72 11 PHE B N 1
ATOM 1542 C CA . PHE B 1 11 ? -11.703 12.836 -10.055 1 59.72 11 PHE B CA 1
ATOM 1543 C C . PHE B 1 11 ? -13.047 13.555 -10.094 1 59.72 11 PHE B C 1
ATOM 1545 O O . PHE B 1 11 ? -14.078 12.961 -9.773 1 59.72 11 PHE B O 1
ATOM 1552 N N . ALA B 1 12 ? -13.156 14.82 -10.438 1 54.28 12 ALA B N 1
ATOM 1553 C CA . ALA B 1 12 ? -14.398 15.586 -10.414 1 54.28 12 ALA B CA 1
ATOM 1554 C C . ALA B 1 12 ? -15.312 15.195 -11.562 1 54.28 12 ALA B C 1
ATOM 1556 O O . ALA B 1 12 ? -16.531 15.328 -11.469 1 54.28 12 ALA B O 1
ATOM 1557 N N . ALA B 1 13 ? -14.883 14.672 -12.688 1 51.06 13 ALA B N 1
ATOM 1558 C CA . ALA B 1 13 ? -15.734 14.461 -13.859 1 51.06 13 ALA B CA 1
ATOM 1559 C C . ALA B 1 13 ? -16.547 13.18 -13.719 1 51.06 13 ALA B C 1
ATOM 1561 O O . ALA B 1 13 ? -16.234 12.164 -14.359 1 51.06 13 ALA B O 1
ATOM 1562 N N . CYS B 1 14 ? -16.938 12.789 -12.523 1 44.88 14 CYS B N 1
ATOM 1563 C CA . CYS B 1 14 ? -17.703 11.555 -12.492 1 44.88 14 CYS B CA 1
ATOM 1564 C C . CYS B 1 14 ? -19.047 11.727 -13.18 1 44.88 14 CYS B C 1
ATOM 1566 O O . CYS B 1 14 ? -19.938 12.406 -12.664 1 44.88 14 CYS B O 1
ATOM 1568 N N . VAL B 1 15 ? -19.125 11.719 -14.461 1 39.19 15 VAL B N 1
ATOM 1569 C CA . VAL B 1 15 ? -20.438 11.5 -15.078 1 39.19 15 VAL B CA 1
ATOM 1570 C C . VAL B 1 15 ? -21.062 10.234 -14.516 1 39.19 15 VAL B C 1
ATOM 1572 O O . VAL B 1 15 ? -20.375 9.234 -14.281 1 39.19 15 VAL B O 1
ATOM 1575 N N . VAL B 1 16 ? -22.438 10.258 -14.172 1 38.19 16 VAL B N 1
ATOM 1576 C CA . VAL B 1 16 ? -23.391 9.273 -13.688 1 38.19 16 VAL B CA 1
ATOM 1577 C C . VAL B 1 16 ? -23.234 7.973 -14.477 1 38.19 16 VAL B C 1
ATOM 1579 O O . VAL B 1 16 ? -24 7.711 -15.406 1 38.19 16 VAL B O 1
ATOM 1582 N N . VAL B 1 17 ? -22.125 7.551 -14.977 1 37.84 17 VAL B N 1
ATOM 1583 C CA . VAL B 1 17 ? -22.234 6.34 -15.789 1 37.84 17 VAL B CA 1
ATOM 1584 C C . VAL B 1 17 ? -22.75 5.188 -14.93 1 37.84 17 VAL B C 1
ATOM 1586 O O . VAL B 1 17 ? -22.5 5.148 -13.719 1 37.84 17 VAL B O 1
ATOM 1589 N N . THR B 1 18 ? -23.625 4.355 -15.406 1 39.06 18 THR B N 1
ATOM 1590 C CA . THR B 1 18 ? -24.188 3.092 -14.953 1 39.06 18 THR B CA 1
ATOM 1591 C C . THR B 1 18 ? -23.141 2.258 -14.219 1 39.06 18 THR B C 1
ATOM 1593 O O . THR B 1 18 ? -22 2.184 -14.648 1 39.06 18 THR B O 1
ATOM 1596 N N . LEU B 1 19 ? -23.281 2.129 -12.938 1 38.19 19 LEU B N 1
ATOM 1597 C CA . LEU B 1 19 ? -22.547 1.47 -11.867 1 38.19 19 LEU B CA 1
ATOM 1598 C C . LEU B 1 19 ? -22.031 0.104 -12.312 1 38.19 19 LEU B C 1
ATOM 1600 O O . LEU B 1 19 ? -22.656 -0.921 -12.023 1 38.19 19 LEU B O 1
ATOM 1604 N N . SER B 1 20 ? -21.969 -0.182 -13.586 1 36.97 20 SER B N 1
ATOM 1605 C CA . SER B 1 20 ? -21.359 -1.5 -13.758 1 36.97 20 SER B CA 1
ATOM 1606 C C . SER B 1 20 ? -20.031 -1.595 -13.023 1 36.97 20 SER B C 1
ATOM 1608 O O . SER B 1 20 ? -19.219 -0.671 -13.086 1 36.97 20 SER B O 1
ATOM 1610 N N . ALA B 1 21 ? -20 -2.344 -12.031 1 44.31 21 ALA B N 1
ATOM 1611 C CA . ALA B 1 21 ? -18.859 -2.703 -11.188 1 44.31 21 ALA B CA 1
ATOM 1612 C C . ALA B 1 21 ? -17.609 -2.932 -12.031 1 44.31 21 ALA B C 1
ATOM 1614 O O . ALA B 1 21 ? -17.344 -4.055 -12.469 1 44.31 21 ALA B O 1
ATOM 1615 N N . CYS B 1 22 ? -17.234 -2.113 -12.93 1 50.72 22 CYS B N 1
ATOM 1616 C CA . CYS B 1 22 ? -16.062 -2.361 -13.75 1 50.72 22 CYS B CA 1
ATOM 1617 C C . CYS B 1 22 ? -14.797 -2.334 -12.898 1 50.72 22 CYS B C 1
ATOM 1619 O O . CYS B 1 22 ? -14.383 -1.272 -12.43 1 50.72 22 CYS B O 1
ATOM 1621 N N . SER B 1 23 ? -14.461 -3.449 -12.242 1 60.59 23 SER B N 1
ATOM 1622 C CA . SER B 1 23 ? -13.172 -3.689 -11.594 1 60.59 23 SER B CA 1
ATOM 1623 C C . SER B 1 23 ? -12.023 -3.539 -12.586 1 60.59 23 SER B C 1
ATOM 1625 O O . SER B 1 23 ? -12.227 -3.617 -13.797 1 60.59 23 SER B O 1
ATOM 1627 N N . ALA B 1 24 ? -10.969 -3.199 -12.164 1 74.31 24 ALA B N 1
ATOM 1628 C CA . ALA B 1 24 ? -9.773 -3.09 -13.008 1 74.31 24 ALA B CA 1
ATOM 1629 C C . ALA B 1 24 ? -9.617 -4.324 -13.891 1 74.31 24 ALA B C 1
ATOM 1631 O O . ALA B 1 24 ? -9.906 -5.441 -13.461 1 74.31 24 ALA B O 1
ATOM 1632 N N . ASP B 1 25 ? -9.352 -4.02 -15.148 1 84.81 25 ASP B N 1
ATOM 1633 C CA . ASP B 1 25 ? -9.031 -5.023 -16.156 1 84.81 25 ASP B CA 1
ATOM 1634 C C . ASP B 1 25 ? -7.562 -4.945 -16.562 1 84.81 25 ASP B C 1
ATOM 1636 O O . ASP B 1 25 ? -7.055 -3.865 -16.875 1 84.81 25 ASP B O 1
ATOM 1640 N N . ILE B 1 26 ? -6.852 -6.062 -16.516 1 86.12 26 ILE B N 1
ATOM 1641 C CA . ILE B 1 26 ? -5.422 -6.141 -16.812 1 86.12 26 ILE B CA 1
ATOM 1642 C C . ILE B 1 26 ? -5.152 -5.555 -18.203 1 86.12 26 ILE B C 1
ATOM 1644 O O . ILE B 1 26 ? -4.074 -5.012 -18.453 1 86.12 26 ILE B O 1
ATOM 1648 N N . ASP B 1 27 ? -6.109 -5.613 -19.078 1 84.88 27 ASP B N 1
ATOM 1649 C CA . ASP B 1 27 ? -5.957 -5.141 -20.453 1 84.88 27 ASP B CA 1
ATOM 1650 C C . ASP B 1 27 ? -5.875 -3.617 -20.5 1 84.88 27 ASP B C 1
ATOM 1652 O O . ASP B 1 27 ? -5.441 -3.047 -21.5 1 84.88 27 ASP B O 1
ATOM 1656 N N . ASN B 1 28 ? -6.234 -3 -19.422 1 87.06 28 ASN B N 1
ATOM 1657 C CA . ASN B 1 28 ? -6.207 -1.542 -19.359 1 87.06 28 ASN B CA 1
ATOM 1658 C C . ASN B 1 28 ? -4.785 -1.013 -19.219 1 87.06 28 ASN B C 1
ATOM 1660 O O . ASN B 1 28 ? -4.551 0.193 -19.312 1 87.06 28 ASN B O 1
ATOM 1664 N N . TYR B 1 29 ? -3.814 -1.937 -19.109 1 91.81 29 TYR B N 1
ATOM 1665 C CA . TYR B 1 29 ? -2.461 -1.49 -18.797 1 91.81 29 TYR B CA 1
ATOM 1666 C C . TYR B 1 29 ? -1.534 -1.686 -19.984 1 91.81 29 TYR B C 1
ATOM 1668 O O . TYR B 1 29 ? -0.314 -1.558 -19.859 1 91.81 29 TYR B O 1
ATOM 1676 N N . GLN B 1 30 ? -1.976 -1.875 -21.125 1 85.5 30 GLN B N 1
ATOM 1677 C CA . GLN B 1 30 ? -1.2 -2.258 -22.312 1 85.5 30 GLN B CA 1
ATOM 1678 C C . GLN B 1 30 ? -0.126 -1.219 -22.625 1 85.5 30 GLN B C 1
ATOM 1680 O O . GLN B 1 30 ? 0.986 -1.568 -23.016 1 85.5 30 GLN B O 1
ATOM 1685 N N . ALA B 1 31 ? -0.405 -0.024 -22.328 1 88.12 31 ALA B N 1
ATOM 1686 C CA . ALA B 1 31 ? 0.503 1.036 -22.766 1 88.12 31 ALA B CA 1
ATOM 1687 C C . ALA B 1 31 ? 1.404 1.483 -21.609 1 88.12 31 ALA B C 1
ATOM 1689 O O . ALA B 1 31 ? 2.303 2.305 -21.797 1 88.12 31 ALA B O 1
ATOM 1690 N N . SER B 1 32 ? 1.211 0.921 -20.531 1 92.62 32 SER B N 1
ATOM 1691 C CA . SER B 1 32 ? 1.97 1.367 -19.375 1 92.62 32 SER B CA 1
ATOM 1692 C C . SER B 1 32 ? 3.369 0.762 -19.359 1 92.62 32 SER B C 1
ATOM 1694 O O . SER B 1 32 ? 3.553 -0.4 -19.734 1 92.62 32 SER B O 1
ATOM 1696 N N . THR B 1 33 ? 4.328 1.62 -18.953 1 94.44 33 THR B N 1
ATOM 1697 C CA . THR B 1 33 ? 5.723 1.218 -18.828 1 94.44 33 THR B CA 1
ATOM 1698 C C . THR B 1 33 ? 6.242 1.509 -17.422 1 94.44 33 THR B C 1
ATOM 1700 O O . THR B 1 33 ? 5.715 2.385 -16.734 1 94.44 33 THR B O 1
ATOM 1703 N N . PRO B 1 34 ? 7.246 0.817 -17.047 1 96.75 34 PRO B N 1
ATOM 1704 C CA . PRO B 1 34 ? 7.922 -0.334 -17.656 1 96.75 34 PRO B CA 1
ATOM 1705 C C . PRO B 1 34 ? 7.066 -1.599 -17.625 1 96.75 34 PRO B C 1
ATOM 1707 O O . PRO B 1 34 ? 6.102 -1.684 -16.859 1 96.75 34 PRO B O 1
ATOM 1710 N N . PRO B 1 35 ? 7.41 -2.512 -18.547 1 96.56 35 PRO B N 1
ATOM 1711 C CA . PRO B 1 35 ? 6.734 -3.805 -18.406 1 96.56 35 PRO B CA 1
ATOM 1712 C C . PRO B 1 35 ? 6.992 -4.469 -17.047 1 96.56 35 PRO B C 1
ATOM 1714 O O . PRO B 1 35 ? 8.07 -4.305 -16.484 1 96.56 35 PRO B O 1
ATOM 1717 N N . PHE B 1 36 ? 6.078 -5.152 -16.594 1 97.12 36 PHE B N 1
ATOM 1718 C CA . PHE B 1 36 ? 6.25 -5.793 -15.297 1 97.12 36 PHE B CA 1
ATOM 1719 C C . PHE B 1 36 ? 7.406 -6.781 -15.328 1 97.12 36 PHE B C 1
ATOM 1721 O O . PHE B 1 36 ? 8.359 -6.652 -14.562 1 97.12 36 PHE B O 1
ATOM 1728 N N . ASN B 1 37 ? 7.293 -7.816 -16.266 1 96.44 37 ASN B N 1
ATOM 1729 C CA . ASN B 1 37 ? 8.344 -8.812 -16.453 1 96.44 37 ASN B CA 1
ATOM 1730 C C . ASN B 1 37 ? 8.617 -9.578 -15.156 1 96.44 37 ASN B C 1
ATOM 1732 O O . ASN B 1 37 ? 9.695 -9.453 -14.57 1 96.44 37 ASN B O 1
ATOM 1736 N N . LEU B 1 38 ? 7.742 -10.461 -14.844 1 97.62 38 LEU B N 1
ATOM 1737 C CA . LEU B 1 38 ? 7.711 -11.18 -13.578 1 97.62 38 LEU B CA 1
ATOM 1738 C C . LEU B 1 38 ? 9.031 -11.898 -13.328 1 97.62 38 LEU B C 1
ATOM 1740 O O . LEU B 1 38 ? 9.625 -11.758 -12.258 1 97.62 38 LEU B O 1
ATOM 1744 N N . PHE B 1 39 ? 9.539 -12.641 -14.312 1 97.25 39 PHE B N 1
ATOM 1745 C CA . PHE B 1 39 ? 10.742 -13.445 -14.156 1 97.25 39 PHE B CA 1
ATOM 1746 C C . PHE B 1 39 ? 11.953 -12.562 -13.891 1 97.25 39 PHE B C 1
ATOM 1748 O O . PHE B 1 39 ? 12.703 -12.797 -12.945 1 97.25 39 PHE B O 1
ATOM 1755 N N . GLU B 1 40 ? 12.047 -11.516 -14.664 1 97 40 GLU B N 1
ATOM 1756 C CA . GLU B 1 40 ? 13.203 -10.633 -14.516 1 97 40 GLU B CA 1
ATOM 1757 C C . GLU B 1 40 ? 13.195 -9.938 -13.156 1 97 40 GLU B C 1
ATOM 1759 O O . GLU B 1 40 ? 14.234 -9.852 -12.5 1 97 40 GLU B O 1
ATOM 1764 N N . TYR B 1 41 ? 12.125 -9.453 -12.758 1 98.38 41 TYR B N 1
ATOM 1765 C CA . TYR B 1 41 ? 12.055 -8.664 -11.531 1 98.38 41 TYR B CA 1
ATOM 1766 C C . TYR B 1 41 ? 12.398 -9.516 -10.312 1 98.38 41 TYR B C 1
ATOM 1768 O O . TYR B 1 41 ? 13.086 -9.055 -9.398 1 98.38 41 TYR B O 1
ATOM 1776 N N . PHE B 1 42 ? 11.93 -10.727 -10.25 1 98.56 42 PHE B N 1
ATOM 1777 C CA . PHE B 1 42 ? 12.047 -11.516 -9.031 1 98.56 42 PHE B CA 1
ATOM 1778 C C . PHE B 1 42 ? 13.281 -12.406 -9.078 1 98.56 42 PHE B C 1
ATOM 1780 O O . PHE B 1 42 ? 13.531 -13.188 -8.148 1 98.56 42 PHE B O 1
ATOM 1787 N N . ASP B 1 43 ? 13.969 -12.383 -10.234 1 98.38 43 ASP B N 1
ATOM 1788 C CA . ASP B 1 43 ? 15.25 -13.078 -10.273 1 98.38 43 ASP B CA 1
ATOM 1789 C C . ASP B 1 43 ? 16.25 -12.445 -9.312 1 98.38 43 ASP B C 1
ATOM 1791 O O . ASP B 1 43 ? 16.578 -11.266 -9.43 1 98.38 43 ASP B O 1
ATOM 1795 N N . GLY B 1 44 ? 16.688 -13.227 -8.352 1 98.5 44 GLY B N 1
ATOM 1796 C CA . GLY B 1 44 ? 17.625 -12.719 -7.355 1 98.5 44 GLY B CA 1
ATOM 1797 C C . GLY B 1 44 ? 16.953 -12.352 -6.043 1 98.5 44 GLY B C 1
ATOM 1798 O O . GLY B 1 44 ? 15.992 -13.008 -5.625 1 98.5 44 GLY B O 1
ATOM 1799 N N . ASN B 1 45 ? 17.531 -11.414 -5.289 1 98.81 45 ASN B N 1
ATOM 1800 C CA . ASN B 1 45 ? 17.109 -11.07 -3.939 1 98.81 45 ASN B CA 1
ATOM 1801 C C . ASN B 1 45 ? 16.125 -9.891 -3.949 1 98.81 45 ASN B C 1
ATOM 1803 O O . ASN B 1 45 ? 16.422 -8.844 -4.523 1 98.81 45 ASN B O 1
ATOM 1807 N N . VAL B 1 46 ? 15.016 -10.109 -3.342 1 98.81 46 VAL B N 1
ATOM 1808 C CA . VAL B 1 46 ? 14.008 -9.07 -3.164 1 98.81 46 VAL B CA 1
ATOM 1809 C C . VAL B 1 46 ? 13.586 -9.008 -1.697 1 98.81 46 VAL B C 1
ATOM 1811 O O . VAL B 1 46 ? 13.398 -10.039 -1.053 1 98.81 46 VAL B O 1
ATOM 1814 N N . LYS B 1 47 ? 13.5 -7.789 -1.107 1 98.81 47 LYS B N 1
ATOM 1815 C CA . LYS B 1 47 ? 12.93 -7.551 0.213 1 98.81 47 LYS B CA 1
ATOM 1816 C C . LYS B 1 47 ? 11.531 -6.938 0.104 1 98.81 47 LYS B C 1
ATOM 1818 O O . LYS B 1 47 ? 11.25 -6.184 -0.83 1 98.81 47 LYS B O 1
ATOM 1823 N N . ALA B 1 48 ? 10.695 -7.324 1.008 1 98.81 48 ALA B N 1
ATOM 1824 C CA . ALA B 1 48 ? 9.359 -6.73 0.994 1 98.81 48 ALA B CA 1
ATOM 1825 C C . ALA B 1 48 ? 8.867 -6.461 2.412 1 98.81 48 ALA B C 1
ATOM 1827 O O . ALA B 1 48 ? 9.336 -7.086 3.369 1 98.81 48 ALA B O 1
ATOM 1828 N N . TRP B 1 49 ? 8.039 -5.496 2.58 1 98.88 49 TRP B N 1
ATOM 1829 C CA . TRP B 1 49 ? 7.27 -5.168 3.771 1 98.88 49 TRP B CA 1
ATOM 1830 C C . TRP B 1 49 ? 5.77 -5.242 3.488 1 98.88 49 TRP B C 1
ATOM 1832 O O . TRP B 1 49 ? 5.316 -4.852 2.41 1 98.88 49 TRP B O 1
ATOM 1842 N N . GLY B 1 50 ? 5.023 -5.715 4.457 1 98.69 50 GLY B N 1
ATOM 1843 C CA . GLY B 1 50 ? 3.596 -5.848 4.215 1 98.69 50 GLY B CA 1
ATOM 1844 C C . GLY B 1 50 ? 2.762 -5.711 5.477 1 98.69 50 GLY B C 1
ATOM 1845 O O . GLY B 1 50 ? 3.293 -5.75 6.586 1 98.69 50 GLY B O 1
ATOM 1846 N N . MET B 1 51 ? 1.484 -5.473 5.25 1 98.25 51 MET B N 1
ATOM 1847 C CA . MET B 1 51 ? 0.516 -5.406 6.34 1 98.25 51 MET B CA 1
ATOM 1848 C C . MET B 1 51 ? -0.816 -6.02 5.922 1 98.25 51 MET B C 1
ATOM 1850 O O . MET B 1 51 ? -1.129 -6.086 4.73 1 98.25 51 MET B O 1
ATOM 1854 N N . VAL B 1 52 ? -1.562 -6.504 6.938 1 97.19 52 VAL B N 1
ATOM 1855 C CA . VAL B 1 52 ? -2.885 -7.086 6.75 1 97.19 52 VAL B CA 1
ATOM 1856 C C . VAL B 1 52 ? -3.941 -6.191 7.395 1 97.19 52 VAL B C 1
ATOM 1858 O O . VAL B 1 52 ? -3.752 -5.699 8.508 1 97.19 52 VAL B O 1
ATOM 1861 N N . GLN B 1 53 ? -4.934 -5.949 6.672 1 96.94 53 GLN B N 1
ATOM 1862 C CA . GLN B 1 53 ? -6.098 -5.262 7.219 1 96.94 53 GLN B CA 1
ATOM 1863 C C . GLN B 1 53 ? -7.34 -6.145 7.141 1 96.94 53 GLN B C 1
ATOM 1865 O O . GLN B 1 53 ? -7.547 -6.848 6.152 1 96.94 53 GLN B O 1
ATOM 1870 N N . ASP B 1 54 ? -8.109 -6.039 8.188 1 95.69 54 ASP B N 1
ATOM 1871 C CA . ASP B 1 54 ? -9.336 -6.828 8.195 1 95.69 54 ASP B CA 1
ATOM 1872 C C . ASP B 1 54 ? -10.484 -6.074 7.523 1 95.69 54 ASP B C 1
ATOM 1874 O O . ASP B 1 54 ? -10.258 -5.055 6.871 1 95.69 54 ASP B O 1
ATOM 1878 N N . TYR B 1 55 ? -11.695 -6.574 7.594 1 92.88 55 TYR B N 1
ATOM 1879 C CA . TYR B 1 55 ? -12.859 -6.043 6.895 1 92.88 55 TYR B CA 1
ATOM 1880 C C . TYR B 1 55 ? -13.172 -4.621 7.352 1 92.88 55 TYR B C 1
ATOM 1882 O O . TYR B 1 55 ? -13.781 -3.848 6.613 1 92.88 55 TYR B O 1
ATOM 1890 N N . SER B 1 56 ? -12.766 -4.227 8.555 1 92.62 56 SER B N 1
ATOM 1891 C CA . SER B 1 56 ? -13.008 -2.889 9.086 1 92.62 56 SER B CA 1
ATOM 1892 C C . SER B 1 56 ? -11.875 -1.934 8.711 1 92.62 56 SER B C 1
ATOM 1894 O O . SER B 1 56 ? -11.844 -0.792 9.18 1 92.62 56 SER B O 1
ATOM 1896 N N . GLU B 1 57 ? -10.859 -2.461 8 1 94.12 57 GLU B N 1
ATOM 1897 C CA . GLU B 1 57 ? -9.695 -1.722 7.527 1 94.12 57 GLU B CA 1
ATOM 1898 C C . GLU B 1 57 ? -8.688 -1.491 8.656 1 94.12 57 GLU B C 1
ATOM 1900 O O . GLU B 1 57 ? -7.797 -0.652 8.531 1 94.12 57 GLU B O 1
ATOM 1905 N N . LYS B 1 58 ? -8.914 -2.201 9.766 1 95.62 58 LYS B N 1
ATOM 1906 C CA . LYS B 1 58 ? -7.934 -2.168 10.844 1 95.62 58 LYS B CA 1
ATOM 1907 C C . LYS B 1 58 ? -6.711 -3.012 10.5 1 95.62 58 LYS B C 1
ATOM 1909 O O . LYS B 1 58 ? -6.844 -4.145 10.031 1 95.62 58 LYS B O 1
ATOM 1914 N N . GLN B 1 59 ? -5.555 -2.422 10.727 1 96.88 59 GLN B N 1
ATOM 1915 C CA . GLN B 1 59 ? -4.34 -3.215 10.578 1 96.88 59 GLN B CA 1
ATOM 1916 C C . GLN B 1 59 ? -4.234 -4.27 11.68 1 96.88 59 GLN B C 1
ATOM 1918 O O . GLN B 1 59 ? -4.262 -3.939 12.867 1 96.88 59 GLN B O 1
ATOM 1923 N N . THR B 1 60 ? -4.066 -5.512 11.305 1 95.25 60 THR B N 1
ATOM 1924 C CA . THR B 1 60 ? -4.074 -6.594 12.281 1 95.25 60 THR B CA 1
ATOM 1925 C C . THR B 1 60 ? -2.701 -7.254 12.375 1 95.25 60 THR B C 1
ATOM 1927 O O . THR B 1 60 ? -2.369 -7.871 13.391 1 95.25 60 THR B O 1
ATOM 1930 N N . ARG B 1 61 ? -1.922 -7.133 11.219 1 96.06 61 ARG B N 1
ATOM 1931 C CA . ARG B 1 61 ? -0.586 -7.719 11.195 1 96.06 61 ARG B CA 1
ATOM 1932 C C . ARG B 1 61 ? 0.35 -6.91 10.305 1 96.06 61 ARG B C 1
ATOM 1934 O O . ARG B 1 61 ? -0.099 -6.234 9.375 1 96.06 61 ARG B O 1
ATOM 1941 N N . ARG B 1 62 ? 1.586 -7.008 10.672 1 97.62 62 ARG B N 1
ATOM 1942 C CA . ARG B 1 62 ? 2.68 -6.535 9.828 1 97.62 62 ARG B CA 1
ATOM 1943 C C . ARG B 1 62 ? 3.746 -7.613 9.656 1 97.62 62 ARG B C 1
ATOM 1945 O O . ARG B 1 62 ? 3.895 -8.484 10.516 1 97.62 62 ARG B O 1
ATOM 1952 N N . PHE B 1 63 ? 4.449 -7.512 8.531 1 97.81 63 PHE B N 1
ATOM 1953 C CA . PHE B 1 63 ? 5.496 -8.5 8.312 1 97.81 63 PHE B CA 1
ATOM 1954 C C . PHE B 1 63 ? 6.547 -7.973 7.344 1 97.81 63 PHE B C 1
ATOM 1956 O O . PHE B 1 63 ? 6.332 -6.961 6.672 1 97.81 63 PHE B O 1
ATOM 1963 N N . GLU B 1 64 ? 7.645 -8.578 7.336 1 98.5 64 GLU B N 1
ATOM 1964 C CA . GLU B 1 64 ? 8.688 -8.445 6.328 1 98.5 64 GLU B CA 1
ATOM 1965 C C . GLU B 1 64 ? 8.977 -9.781 5.652 1 98.5 64 GLU B C 1
ATOM 1967 O O . GLU B 1 64 ? 8.766 -10.844 6.242 1 98.5 64 GLU B O 1
ATOM 1972 N N . VAL B 1 65 ? 9.453 -9.695 4.441 1 98.56 65 VAL B N 1
ATOM 1973 C CA . VAL B 1 65 ? 9.711 -10.914 3.678 1 98.56 65 VAL B CA 1
ATOM 1974 C C . VAL B 1 65 ? 11.062 -10.797 2.969 1 98.56 65 VAL B C 1
ATOM 1976 O O . VAL B 1 65 ? 11.336 -9.797 2.295 1 98.56 65 VAL B O 1
ATOM 1979 N N . ASP B 1 66 ? 11.875 -11.773 3.146 1 98.81 66 ASP B N 1
ATOM 1980 C CA . ASP B 1 66 ? 13.031 -11.969 2.275 1 98.81 66 ASP B CA 1
ATOM 1981 C C . ASP B 1 66 ? 12.727 -12.984 1.179 1 98.81 66 ASP B C 1
ATOM 1983 O O . ASP B 1 66 ? 12.32 -14.117 1.467 1 98.81 66 ASP B O 1
ATOM 1987 N N . ILE B 1 67 ? 12.945 -12.617 -0.039 1 98.75 67 ILE B N 1
ATOM 1988 C CA . ILE B 1 67 ? 12.594 -13.461 -1.177 1 98.75 67 ILE B CA 1
ATOM 1989 C C . ILE B 1 67 ? 13.844 -13.75 -2.006 1 98.75 67 ILE B C 1
ATOM 1991 O O . ILE B 1 67 ? 14.594 -12.836 -2.348 1 98.75 67 ILE B O 1
ATOM 1995 N N . VAL B 1 68 ? 14.031 -14.984 -2.295 1 98.81 68 VAL B N 1
ATOM 1996 C CA . VAL B 1 68 ? 15.086 -15.391 -3.221 1 98.81 68 VAL B CA 1
ATOM 1997 C C . VAL B 1 68 ? 14.469 -16.078 -4.434 1 98.81 68 VAL B C 1
ATOM 1999 O O . VAL B 1 68 ? 13.844 -17.141 -4.301 1 98.81 68 VAL B O 1
ATOM 2002 N N . GLY B 1 69 ? 14.672 -15.492 -5.559 1 98.75 69 GLY B N 1
ATOM 2003 C CA . GLY B 1 69 ? 14.203 -16.062 -6.805 1 98.75 69 GLY B CA 1
ATOM 2004 C C . GLY B 1 69 ? 15.305 -16.688 -7.633 1 98.75 69 GLY B C 1
ATOM 2005 O O . GLY B 1 69 ? 16.406 -16.156 -7.711 1 98.75 69 GLY B O 1
ATOM 2006 N N . THR B 1 70 ? 14.977 -17.875 -8.188 1 98.69 70 THR B N 1
ATOM 2007 C CA . THR B 1 70 ? 15.914 -18.578 -9.055 1 98.69 70 THR B CA 1
ATOM 2008 C C . THR B 1 70 ? 15.211 -19.062 -10.328 1 98.69 70 THR B C 1
ATOM 2010 O O . THR B 1 70 ? 14.141 -19.656 -10.258 1 98.69 70 THR B O 1
ATOM 2013 N N . ILE B 1 71 ? 15.852 -18.781 -11.438 1 97.56 71 ILE B N 1
ATOM 2014 C CA . ILE B 1 71 ? 15.297 -19.219 -12.711 1 97.56 71 ILE B CA 1
ATOM 2015 C C . ILE B 1 71 ? 16.062 -20.422 -13.234 1 97.56 71 ILE B C 1
ATOM 2017 O O . ILE B 1 71 ? 17.297 -20.391 -13.336 1 97.56 71 ILE B O 1
ATOM 2021 N N . THR B 1 72 ? 15.383 -21.438 -13.523 1 95.75 72 THR B N 1
ATOM 2022 C CA . THR B 1 72 ? 15.906 -22.609 -14.227 1 95.75 72 THR B CA 1
ATOM 2023 C C . THR B 1 72 ? 15.023 -22.969 -15.414 1 95.75 72 THR B C 1
ATOM 2025 O O . THR B 1 72 ? 13.914 -23.469 -15.242 1 95.75 72 THR B O 1
ATOM 2028 N N . GLY B 1 73 ? 15.477 -22.734 -16.609 1 91.69 73 GLY B N 1
ATOM 2029 C CA . GLY B 1 73 ? 14.633 -22.938 -17.781 1 91.69 73 GLY B CA 1
ATOM 2030 C C . GLY B 1 73 ? 13.414 -22.031 -17.797 1 91.69 73 GLY B C 1
ATOM 2031 O O . GLY B 1 73 ? 13.531 -20.812 -17.703 1 91.69 73 GLY B O 1
ATOM 2032 N N . ASP B 1 74 ? 12.242 -22.594 -17.812 1 91.94 74 ASP B N 1
ATOM 2033 C CA . ASP B 1 74 ? 10.992 -21.844 -17.891 1 91.94 74 ASP B CA 1
ATOM 2034 C C . ASP B 1 74 ? 10.305 -21.781 -16.531 1 91.94 74 ASP B C 1
ATOM 2036 O O . ASP B 1 74 ? 9.086 -21.578 -16.453 1 91.94 74 ASP B O 1
ATOM 2040 N N . GLU B 1 75 ? 11.133 -22 -15.5 1 96.69 75 GLU B N 1
ATOM 2041 C CA . GLU B 1 75 ? 10.562 -21.984 -14.156 1 96.69 75 GLU B CA 1
ATOM 2042 C C . GLU B 1 75 ? 11.25 -20.953 -13.266 1 96.69 75 GLU B C 1
ATOM 2044 O O . GLU B 1 75 ? 12.469 -20.812 -13.305 1 96.69 75 GLU B O 1
ATOM 2049 N N . LEU B 1 76 ? 10.484 -20.266 -12.57 1 98.31 76 LEU B N 1
ATOM 2050 C CA . LEU B 1 76 ? 10.93 -19.375 -11.508 1 98.31 76 LEU B CA 1
ATOM 2051 C C . LEU B 1 76 ? 10.508 -19.906 -10.141 1 98.31 76 LEU B C 1
ATOM 2053 O O . LEU B 1 76 ? 9.328 -20.156 -9.906 1 98.31 76 LEU B O 1
ATOM 2057 N N . VAL B 1 77 ? 11.453 -20.125 -9.328 1 98.69 77 VAL B N 1
ATOM 2058 C CA . VAL B 1 77 ? 11.164 -20.531 -7.957 1 98.69 77 VAL B CA 1
ATOM 2059 C C . VAL B 1 77 ? 11.406 -19.375 -7 1 98.69 77 VAL B C 1
ATOM 2061 O O . VAL B 1 77 ? 12.477 -18.75 -7.02 1 98.69 77 VAL B O 1
ATOM 2064 N N . LEU B 1 78 ? 10.43 -19.016 -6.234 1 98.62 78 LEU B N 1
ATOM 2065 C CA . LEU B 1 78 ? 10.531 -17.984 -5.207 1 98.62 78 LEU B CA 1
ATOM 2066 C C . LEU B 1 78 ? 10.484 -18.609 -3.812 1 98.62 78 LEU B C 1
ATOM 2068 O O . LEU B 1 78 ? 9.484 -19.219 -3.439 1 98.62 78 LEU B O 1
ATOM 2072 N N . VAL B 1 79 ? 11.5 -18.469 -3.055 1 98.69 79 VAL B N 1
ATOM 2073 C CA . VAL B 1 79 ? 11.5 -18.797 -1.636 1 98.69 79 VAL B CA 1
ATOM 2074 C C . VAL B 1 79 ? 11.258 -17.547 -0.802 1 98.69 79 VAL B C 1
ATOM 2076 O O . VAL B 1 79 ? 12.062 -16.609 -0.821 1 98.69 79 VAL B O 1
ATOM 2079 N N . GLU B 1 80 ? 10.211 -17.531 -0.118 1 98.25 80 GLU B N 1
ATOM 2080 C CA . GLU B 1 80 ? 9.781 -16.359 0.65 1 98.25 80 GLU B CA 1
ATOM 2081 C C . GLU B 1 80 ? 9.852 -16.625 2.15 1 98.25 80 GLU B C 1
ATOM 2083 O O . GLU B 1 80 ? 9.086 -17.453 2.672 1 98.25 80 GLU B O 1
ATOM 2088 N N . ASP B 1 81 ? 10.672 -15.992 2.881 1 98.56 81 ASP B N 1
ATOM 2089 C CA . ASP B 1 81 ? 10.812 -16.125 4.328 1 98.56 81 ASP B CA 1
ATOM 2090 C C . ASP B 1 81 ? 10.172 -14.93 5.047 1 98.56 81 ASP B C 1
ATOM 2092 O O . ASP B 1 81 ? 10.664 -13.805 4.953 1 98.56 81 ASP B O 1
ATOM 2096 N N . PHE B 1 82 ? 9.172 -15.242 5.805 1 98.06 82 PHE B N 1
ATOM 2097 C CA . PHE B 1 82 ? 8.383 -14.211 6.477 1 98.06 82 PHE B CA 1
ATOM 2098 C C . PHE B 1 82 ? 8.797 -14.078 7.938 1 98.06 82 PHE B C 1
ATOM 2100 O O . PHE B 1 82 ? 9.062 -15.086 8.609 1 98.06 82 PHE B O 1
ATOM 2107 N N . VAL B 1 83 ? 8.805 -12.82 8.484 1 98.19 83 VAL B N 1
ATOM 2108 C CA . VAL B 1 83 ? 8.859 -12.492 9.906 1 98.19 83 VAL B CA 1
ATOM 2109 C C . VAL B 1 83 ? 7.73 -11.523 10.258 1 98.19 83 VAL B C 1
ATOM 2111 O O . VAL B 1 83 ? 7.645 -10.43 9.688 1 98.19 83 VAL B O 1
ATOM 2114 N N . PHE B 1 84 ? 6.934 -11.883 11.164 1 96.56 84 PHE B N 1
ATOM 2115 C CA . PHE B 1 84 ? 5.781 -11.078 11.547 1 96.56 84 PHE B CA 1
ATOM 2116 C C . PHE B 1 84 ? 6.109 -10.195 12.742 1 96.56 84 PHE B C 1
ATOM 2118 O O . PHE B 1 84 ? 7.145 -10.375 13.391 1 96.56 84 PHE B O 1
ATOM 2125 N N . ASP B 1 85 ? 5.254 -9.266 12.977 1 95.31 85 ASP B N 1
ATOM 2126 C CA . ASP B 1 85 ? 5.488 -8.258 14 1 95.31 85 ASP B CA 1
ATOM 2127 C C . ASP B 1 85 ? 5.52 -8.883 15.391 1 95.31 85 ASP B C 1
ATOM 2129 O O . ASP B 1 85 ? 6.121 -8.336 16.312 1 95.31 85 ASP B O 1
ATOM 2133 N N . ASP B 1 86 ? 4.898 -9.961 15.586 1 93.62 86 ASP B N 1
ATOM 2134 C CA . ASP B 1 86 ? 4.902 -10.633 16.891 1 93.62 86 ASP B CA 1
ATOM 2135 C C . ASP B 1 86 ? 6.059 -11.625 16.984 1 93.62 86 ASP B C 1
ATOM 2137 O O . ASP B 1 86 ? 6.152 -12.383 17.953 1 93.62 86 ASP B O 1
ATOM 2141 N N . GLY B 1 87 ? 6.828 -11.711 15.961 1 95.06 87 GLY B N 1
ATOM 2142 C CA . GLY B 1 87 ? 8 -12.57 15.984 1 95.06 87 GLY B CA 1
ATOM 2143 C C . GLY B 1 87 ? 7.781 -13.906 15.297 1 95.06 87 GLY B C 1
ATOM 2144 O O . GLY B 1 87 ? 8.734 -14.648 15.055 1 95.06 87 GLY B O 1
ATOM 2145 N N . ALA B 1 88 ? 6.547 -14.258 14.969 1 96.12 88 ALA B N 1
ATOM 2146 C CA . ALA B 1 88 ? 6.273 -15.5 14.242 1 96.12 88 ALA B CA 1
ATOM 2147 C C . ALA B 1 88 ? 6.973 -15.516 12.891 1 96.12 88 ALA B C 1
ATOM 2149 O O . ALA B 1 88 ? 7.195 -14.461 12.289 1 96.12 88 ALA B O 1
ATOM 2150 N N . THR B 1 89 ? 7.316 -16.719 12.43 1 97.19 89 THR B N 1
ATOM 2151 C CA . THR B 1 89 ? 7.961 -16.875 11.125 1 97.19 89 THR B CA 1
ATOM 2152 C C . THR B 1 89 ? 7.191 -17.859 10.25 1 97.19 89 THR B C 1
ATOM 2154 O O . THR B 1 89 ? 6.402 -18.656 10.758 1 97.19 89 THR B O 1
ATOM 2157 N N . ASP B 1 90 ? 7.355 -17.75 8.961 1 94.69 90 ASP B N 1
ATOM 2158 C CA . ASP B 1 90 ? 6.785 -18.656 7.977 1 94.69 90 ASP B CA 1
ATOM 2159 C C . ASP B 1 90 ? 7.609 -18.672 6.695 1 94.69 90 ASP B C 1
ATOM 2161 O O . ASP B 1 90 ? 8.438 -17.781 6.477 1 94.69 90 ASP B O 1
ATOM 2165 N N . GLN B 1 91 ? 7.445 -19.766 5.934 1 96.56 91 GLN B N 1
ATOM 2166 C CA . GLN B 1 91 ? 8.094 -19.844 4.625 1 96.56 91 GLN B CA 1
ATOM 2167 C C . GLN B 1 91 ? 7.109 -20.297 3.555 1 96.56 91 GLN B C 1
ATOM 2169 O O . GLN B 1 91 ? 6.309 -21.219 3.787 1 96.56 91 GLN B O 1
ATOM 2174 N N . ARG B 1 92 ? 7.18 -19.672 2.467 1 95.19 92 ARG B N 1
ATOM 2175 C CA . ARG B 1 92 ? 6.418 -20.078 1.292 1 95.19 92 ARG B CA 1
ATOM 2176 C C . ARG B 1 92 ? 7.332 -20.25 0.082 1 95.19 92 ARG B C 1
ATOM 2178 O O . ARG B 1 92 ? 8.227 -19.438 -0.151 1 95.19 92 ARG B O 1
ATOM 2185 N N . VAL B 1 93 ? 7.035 -21.312 -0.634 1 97.19 93 VAL B N 1
ATOM 2186 C CA . VAL B 1 93 ? 7.797 -21.547 -1.854 1 97.19 93 VAL B CA 1
ATOM 2187 C C . VAL B 1 93 ? 6.855 -21.594 -3.055 1 97.19 93 VAL B C 1
ATOM 2189 O O . VAL B 1 93 ? 5.926 -22.406 -3.092 1 97.19 93 VAL B O 1
ATOM 2192 N N . TRP B 1 94 ? 7.094 -20.766 -3.955 1 97.12 94 TRP B N 1
ATOM 2193 C CA . TRP B 1 94 ? 6.359 -20.781 -5.215 1 97.12 94 TRP B CA 1
ATOM 2194 C C . TRP B 1 94 ? 7.188 -21.406 -6.328 1 97.12 94 TRP B C 1
ATOM 2196 O O . TRP B 1 94 ? 8.391 -21.156 -6.438 1 97.12 94 TRP B O 1
ATOM 2206 N N . THR B 1 95 ? 6.586 -22.172 -7.098 1 98.06 95 THR B N 1
ATOM 2207 C CA . THR B 1 95 ? 7.098 -22.578 -8.406 1 98.06 95 THR B CA 1
ATOM 2208 C C . THR B 1 95 ? 6.207 -22.047 -9.523 1 98.06 95 THR B C 1
ATOM 2210 O O . THR B 1 95 ? 5.051 -22.453 -9.648 1 98.06 95 THR B O 1
ATOM 2213 N N . ILE B 1 96 ? 6.801 -21.203 -10.305 1 97.94 96 ILE B N 1
ATOM 2214 C CA . ILE B 1 96 ? 6.023 -20.484 -11.32 1 97.94 96 ILE B CA 1
ATOM 2215 C C . ILE B 1 96 ? 6.512 -20.875 -12.711 1 97.94 96 ILE B C 1
ATOM 2217 O O . ILE B 1 96 ? 7.719 -20.891 -12.977 1 97.94 96 ILE B O 1
ATOM 2221 N N . SER B 1 97 ? 5.543 -21.156 -13.516 1 96.94 97 SER B N 1
ATOM 2222 C CA . SER B 1 97 ? 5.855 -21.547 -14.891 1 96.94 97 SER B CA 1
ATOM 2223 C C . SER B 1 97 ? 5.203 -20.594 -15.891 1 96.94 97 SER B C 1
ATOM 2225 O O . SER B 1 97 ? 4.082 -20.125 -15.672 1 96.94 97 SER B O 1
ATOM 2227 N N . ARG B 1 98 ? 5.973 -20.406 -16.953 1 92 98 ARG B N 1
ATOM 2228 C CA . ARG B 1 98 ? 5.422 -19.641 -18.062 1 92 98 ARG B CA 1
ATOM 2229 C C . ARG B 1 98 ? 4.691 -20.547 -19.047 1 92 98 ARG B C 1
ATOM 2231 O O . ARG B 1 98 ? 5.246 -21.531 -19.516 1 92 98 ARG B O 1
ATOM 2238 N N . ALA B 1 99 ? 3.441 -20.125 -19.312 1 84.94 99 ALA B N 1
ATOM 2239 C CA . ALA B 1 99 ? 2.703 -20.875 -20.312 1 84.94 99 ALA B CA 1
ATOM 2240 C C . ALA B 1 99 ? 2.934 -20.297 -21.719 1 84.94 99 ALA B C 1
ATOM 2242 O O . ALA B 1 99 ? 3.465 -19.188 -21.859 1 84.94 99 ALA B O 1
ATOM 2243 N N . GLU B 1 100 ? 2.564 -20.984 -22.734 1 81 100 GLU B N 1
ATOM 2244 C CA . GLU B 1 100 ? 2.779 -20.609 -24.141 1 81 100 GLU B CA 1
ATOM 2245 C C . GLU B 1 100 ? 1.981 -19.359 -24.5 1 81 100 GLU B C 1
ATOM 2247 O O . GLU B 1 100 ? 2.408 -18.578 -25.344 1 81 100 GLU B O 1
ATOM 2252 N N . ASP B 1 101 ? 0.927 -19.141 -23.812 1 84.38 101 ASP B N 1
ATOM 2253 C CA . ASP B 1 101 ? 0.06 -18.016 -24.156 1 84.38 101 ASP B CA 1
ATOM 2254 C C . ASP B 1 101 ? 0.471 -16.75 -23.406 1 84.38 101 ASP B C 1
ATOM 2256 O O . ASP B 1 101 ? -0.211 -15.734 -23.469 1 84.38 101 ASP B O 1
ATOM 2260 N N . GLY B 1 102 ? 1.52 -16.875 -22.672 1 82.69 102 GLY B N 1
ATOM 2261 C CA . GLY B 1 102 ? 2.041 -15.703 -21.969 1 82.69 102 GLY B CA 1
ATOM 2262 C C . GLY B 1 102 ? 1.533 -15.586 -20.547 1 82.69 102 GLY B C 1
ATOM 2263 O O . GLY B 1 102 ? 1.949 -14.688 -19.812 1 82.69 102 GLY B O 1
ATOM 2264 N N . ARG B 1 103 ? 0.654 -16.531 -20.281 1 92.19 103 ARG B N 1
ATOM 2265 C CA . ARG B 1 103 ? 0.152 -16.594 -18.906 1 92.19 103 ARG B CA 1
ATOM 2266 C C . ARG B 1 103 ? 1.096 -17.375 -18 1 92.19 103 ARG B C 1
ATOM 2268 O O . ARG B 1 103 ? 2 -18.062 -18.5 1 92.19 103 ARG B O 1
ATOM 2275 N N . TYR B 1 104 ? 0.915 -17.094 -16.688 1 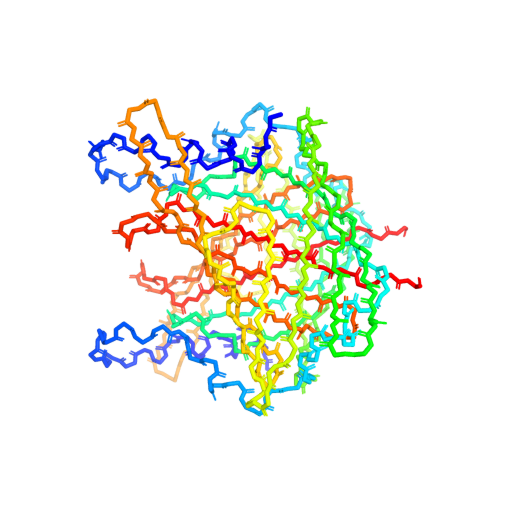96.62 104 TYR B N 1
ATOM 2276 C CA . TYR B 1 104 ? 1.716 -17.797 -15.703 1 96.62 104 TYR B CA 1
ATOM 2277 C C . TYR B 1 104 ? 0.847 -18.734 -14.875 1 96.62 104 TYR B C 1
ATOM 2279 O O . TYR B 1 104 ? -0.315 -18.438 -14.594 1 96.62 104 TYR B O 1
ATOM 2287 N N . THR B 1 105 ? 1.438 -19.859 -14.508 1 96.44 105 THR B N 1
ATOM 2288 C CA . THR B 1 105 ? 0.853 -20.734 -13.492 1 96.44 105 THR B CA 1
ATOM 2289 C C . THR B 1 105 ? 1.822 -20.938 -12.336 1 96.44 105 THR B C 1
ATOM 2291 O O . THR B 1 105 ? 3.039 -20.906 -12.523 1 96.44 105 THR B O 1
ATOM 2294 N N . GLY B 1 106 ? 1.232 -21.094 -11.203 1 96.44 106 GLY B N 1
ATOM 2295 C CA . GLY B 1 106 ? 2.066 -21.281 -10.023 1 96.44 106 GLY B CA 1
ATOM 2296 C C . GLY B 1 106 ? 1.56 -22.375 -9.102 1 96.44 106 GLY B C 1
ATOM 2297 O O . GLY B 1 106 ? 0.361 -22.656 -9.062 1 96.44 106 GLY B O 1
ATOM 2298 N N . LYS B 1 107 ? 2.502 -22.953 -8.422 1 95.75 107 LYS B N 1
ATOM 2299 C CA . LYS B 1 107 ? 2.191 -23.906 -7.363 1 95.75 107 LYS B CA 1
ATOM 2300 C C . LYS B 1 107 ? 2.875 -23.531 -6.055 1 95.75 107 LYS B C 1
ATOM 2302 O O . LYS B 1 107 ? 3.992 -23 -6.062 1 95.75 107 LYS B O 1
ATOM 2307 N N . ALA B 1 108 ? 2.209 -23.734 -5.027 1 92.69 108 ALA B N 1
ATOM 2308 C CA . ALA B 1 108 ? 2.744 -23.594 -3.676 1 92.69 108 ALA B CA 1
ATOM 2309 C C . ALA B 1 108 ? 2.016 -24.516 -2.699 1 92.69 108 ALA B C 1
ATOM 2311 O O . ALA B 1 108 ? 0.969 -25.078 -3.029 1 92.69 108 ALA B O 1
ATOM 2312 N N . ASP B 1 109 ? 2.658 -24.578 -1.535 1 84.25 109 ASP B N 1
ATOM 2313 C CA . ASP B 1 109 ? 2.016 -25.406 -0.521 1 84.25 109 ASP B CA 1
ATOM 2314 C C . ASP B 1 109 ? 0.667 -24.828 -0.107 1 84.25 109 ASP B C 1
ATOM 2316 O O . ASP B 1 109 ? 0.529 -23.609 0.034 1 84.25 109 ASP B O 1
ATOM 2320 N N . GLU B 1 110 ? -0.331 -25.656 -0.062 1 75.44 110 GLU B N 1
ATOM 2321 C CA . GLU B 1 110 ? -1.632 -25.422 0.554 1 75.44 110 GLU B CA 1
ATOM 2322 C C . GLU B 1 110 ? -2.537 -24.609 -0.373 1 75.44 110 GLU B C 1
ATOM 2324 O O . GLU B 1 110 ? -3.627 -24.188 0.023 1 75.44 110 GLU B O 1
ATOM 2329 N N . ILE B 1 111 ? -1.963 -24.266 -1.562 1 85.38 111 ILE B N 1
ATOM 2330 C CA . ILE B 1 111 ? -2.943 -23.672 -2.457 1 85.38 111 ILE B CA 1
ATOM 2331 C C . ILE B 1 111 ? -3.779 -24.766 -3.117 1 85.38 111 ILE B C 1
ATOM 2333 O O . ILE B 1 111 ? -3.328 -25.906 -3.248 1 85.38 111 ILE B O 1
ATOM 2337 N N . ILE B 1 112 ? -4.957 -24.5 -3.412 1 87.62 112 ILE B N 1
ATOM 2338 C CA . ILE B 1 112 ? -5.824 -25.422 -4.148 1 87.62 112 ILE B CA 1
ATOM 2339 C C . ILE B 1 112 ? -5.52 -25.328 -5.645 1 87.62 112 ILE B C 1
ATOM 2341 O O . ILE B 1 112 ? -5.715 -24.266 -6.254 1 87.62 112 ILE B O 1
ATOM 2345 N N . GLY B 1 113 ? -5.129 -26.453 -6.23 1 92 113 GLY B N 1
ATOM 2346 C CA . GLY B 1 113 ? -4.816 -26.438 -7.652 1 92 113 GLY B CA 1
ATOM 2347 C C . GLY B 1 113 ? -3.617 -25.562 -7.988 1 92 113 GLY B C 1
ATOM 2348 O O . GLY B 1 113 ? -2.535 -25.75 -7.422 1 92 113 GLY B O 1
ATOM 2349 N N . PHE B 1 114 ? -3.881 -24.562 -8.984 1 93.69 114 PHE B N 1
ATOM 2350 C CA . PHE B 1 114 ? -2.82 -23.688 -9.469 1 93.69 114 PHE B CA 1
ATOM 2351 C C . PHE B 1 114 ? -3.197 -22.219 -9.281 1 93.69 114 PHE B C 1
ATOM 2353 O O . PHE B 1 114 ? -4.375 -21.859 -9.344 1 93.69 114 PHE B O 1
ATOM 2360 N N . ALA B 1 115 ? -2.168 -21.484 -9.023 1 95.44 115 ALA B N 1
ATOM 2361 C CA . ALA B 1 115 ? -2.322 -20.047 -9.172 1 95.44 115 ALA B CA 1
ATOM 2362 C C . ALA B 1 115 ? -2.258 -19.625 -10.641 1 95.44 115 ALA B C 1
ATOM 2364 O O . ALA B 1 115 ? -1.566 -20.266 -11.438 1 95.44 115 ALA B O 1
ATOM 2365 N N . ASN B 1 116 ? -2.963 -18.609 -10.953 1 96.69 116 ASN B N 1
ATOM 2366 C CA . ASN B 1 116 ? -2.979 -18.078 -12.312 1 96.69 116 ASN B CA 1
ATOM 2367 C C . ASN B 1 116 ? -2.494 -16.625 -12.359 1 96.69 116 ASN B C 1
ATOM 2369 O O . ASN B 1 116 ? -2.916 -15.805 -11.547 1 96.69 116 ASN B O 1
ATOM 2373 N N . GLY B 1 117 ? -1.654 -16.359 -13.352 1 97.31 117 GLY B N 1
ATOM 2374 C CA . GLY B 1 117 ? -1.098 -15.023 -13.469 1 97.31 117 GLY B CA 1
ATOM 2375 C C . GLY B 1 117 ? -1.12 -14.484 -14.891 1 97.31 117 GLY B C 1
ATOM 2376 O O . GLY B 1 117 ? -0.953 -15.25 -15.844 1 97.31 117 GLY B O 1
ATOM 2377 N N . LYS B 1 118 ? -1.283 -13.211 -14.992 1 96.69 118 LYS B N 1
ATOM 2378 C CA . LYS B 1 118 ? -1.224 -12.484 -16.25 1 96.69 118 LYS B CA 1
ATOM 2379 C C . LYS B 1 118 ? -0.593 -11.102 -16.062 1 96.69 118 LYS B C 1
ATOM 2381 O O . LYS B 1 118 ? -0.905 -10.398 -15.102 1 96.69 118 LYS B O 1
ATOM 2386 N N . GLU B 1 119 ? 0.317 -10.734 -16.953 1 96 119 GLU B N 1
ATOM 2387 C CA . GLU B 1 119 ? 0.912 -9.406 -16.875 1 96 119 GLU B CA 1
ATOM 2388 C C . GLU B 1 119 ? 0.616 -8.602 -18.141 1 96 119 GLU B C 1
ATOM 2390 O O . GLU B 1 119 ? 0.488 -9.172 -19.234 1 96 119 GLU B O 1
ATOM 2395 N N . GLN B 1 120 ? 0.422 -7.395 -18 1 95.5 120 GLN B N 1
ATOM 2396 C CA . GLN B 1 120 ? 0.246 -6.41 -19.062 1 95.5 120 GLN B CA 1
ATOM 2397 C C . GLN B 1 120 ? 0.802 -5.051 -18.656 1 95.5 120 GLN B C 1
ATOM 2399 O O . GLN B 1 120 ? 0.435 -4.516 -17.609 1 95.5 120 GLN B O 1
ATOM 2404 N N . GLY B 1 121 ? 1.66 -4.523 -19.531 1 96 121 GLY B N 1
ATOM 2405 C CA . GLY B 1 121 ? 2.324 -3.299 -19.109 1 96 121 GLY B CA 1
ATOM 2406 C C . GLY B 1 121 ? 3.021 -3.428 -17.766 1 96 121 GLY B C 1
ATOM 2407 O O . GLY B 1 121 ? 3.791 -4.367 -17.547 1 96 121 GLY B O 1
ATOM 2408 N N . ASN B 1 122 ? 2.734 -2.459 -16.891 1 97.94 122 ASN B N 1
ATOM 2409 C CA . ASN B 1 122 ? 3.443 -2.463 -15.617 1 97.94 122 ASN B CA 1
ATOM 2410 C C . ASN B 1 122 ? 2.678 -3.24 -14.555 1 97.94 122 ASN B C 1
ATOM 2412 O O . ASN B 1 122 ? 3.002 -3.158 -13.367 1 97.94 122 ASN B O 1
ATOM 2416 N N . ALA B 1 123 ? 1.664 -3.986 -14.977 1 97.88 123 ALA B N 1
ATOM 2417 C CA . ALA B 1 123 ? 0.791 -4.617 -13.984 1 97.88 123 ALA B CA 1
ATOM 2418 C C . ALA B 1 123 ? 0.811 -6.137 -14.125 1 97.88 123 ALA B C 1
ATOM 2420 O O . ALA B 1 123 ? 0.957 -6.66 -15.234 1 97.88 123 ALA B O 1
ATOM 2421 N N . LEU B 1 124 ? 0.67 -6.836 -13.039 1 97.88 124 LEU B N 1
ATOM 2422 C CA . LEU B 1 124 ? 0.492 -8.281 -12.93 1 97.88 124 LEU B CA 1
ATOM 2423 C C . LEU B 1 124 ? -0.691 -8.617 -12.023 1 97.88 124 LEU B C 1
ATOM 2425 O O . LEU B 1 124 ? -0.826 -8.055 -10.938 1 97.88 124 LEU B O 1
ATOM 2429 N N . GLN B 1 125 ? -1.575 -9.461 -12.508 1 97.69 125 GLN B N 1
ATOM 2430 C CA . GLN B 1 125 ? -2.615 -10.039 -11.664 1 97.69 125 GLN B CA 1
ATOM 2431 C C . GLN B 1 12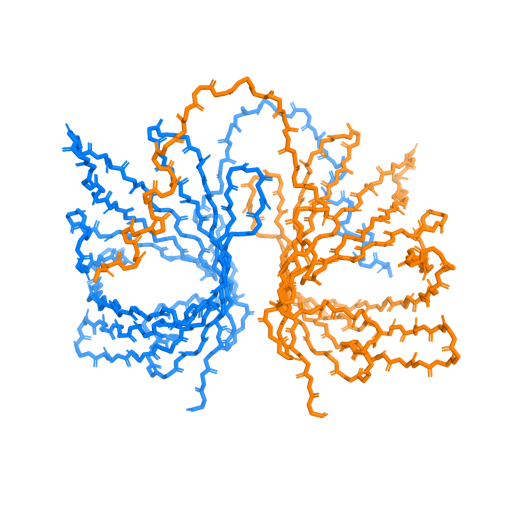5 ? -2.314 -11.492 -11.336 1 97.69 125 GLN B C 1
ATOM 2433 O O . GLN B 1 125 ? -2.027 -12.289 -12.227 1 97.69 125 GLN B O 1
ATOM 2438 N N . TRP B 1 126 ? -2.287 -11.852 -10.125 1 96.94 126 TRP B N 1
ATOM 2439 C CA . TRP B 1 126 ? -1.999 -13.18 -9.609 1 96.94 126 TRP B CA 1
ATOM 2440 C C . TRP B 1 126 ? -3.135 -13.68 -8.719 1 96.94 126 TRP B C 1
ATOM 2442 O O . TRP B 1 126 ? -3.441 -13.062 -7.691 1 96.94 126 TRP B O 1
ATOM 2452 N N . GLN B 1 127 ? -3.822 -14.797 -9.086 1 97.12 127 GLN B N 1
ATOM 2453 C CA . GLN B 1 127 ? -4.992 -15.289 -8.367 1 97.12 127 GLN B CA 1
ATOM 2454 C C . GLN B 1 127 ? -4.793 -16.734 -7.918 1 97.12 127 GLN B C 1
ATOM 2456 O O . GLN B 1 127 ? -4.27 -17.562 -8.672 1 97.12 127 GLN B O 1
ATOM 2461 N N . TYR B 1 128 ? -5.203 -16.984 -6.711 1 95.62 128 TYR B N 1
ATOM 2462 C CA . TYR B 1 128 ? -5.098 -18.328 -6.172 1 95.62 128 TYR B CA 1
ATOM 2463 C C . TYR B 1 128 ? -6.062 -18.531 -5.012 1 95.62 128 TYR B C 1
ATOM 2465 O O . TYR B 1 128 ? -6.535 -17.562 -4.414 1 95.62 128 TYR B O 1
ATOM 2473 N N . ASP B 1 129 ? -6.297 -19.844 -4.711 1 94.06 129 ASP B N 1
ATOM 2474 C CA . ASP B 1 129 ? -7.219 -20.203 -3.639 1 94.06 129 ASP B CA 1
ATOM 2475 C C . ASP B 1 129 ? -6.504 -21.016 -2.553 1 94.06 129 ASP B C 1
ATOM 2477 O O . ASP B 1 129 ? -5.66 -21.859 -2.854 1 94.06 129 ASP B O 1
ATOM 2481 N N . PHE B 1 130 ? -6.875 -20.609 -1.369 1 87.75 130 PHE B N 1
ATOM 2482 C CA . PHE B 1 130 ? -6.422 -21.375 -0.217 1 87.75 130 PHE B CA 1
ATOM 2483 C C . PHE B 1 130 ? -7.586 -22.109 0.437 1 87.75 130 PHE B C 1
ATOM 2485 O O . PHE B 1 130 ? -8.688 -21.562 0.534 1 87.75 130 PHE B O 1
ATOM 2492 N N . GLU B 1 131 ? -7.254 -23.359 0.863 1 82.81 131 GLU B N 1
ATOM 2493 C CA . GLU B 1 131 ? -8.234 -24.078 1.671 1 82.81 131 GLU B CA 1
ATOM 2494 C C . GLU B 1 131 ? -7.93 -23.953 3.16 1 82.81 131 GLU B C 1
ATOM 2496 O O . GLU B 1 131 ? -6.828 -24.281 3.605 1 82.81 131 GLU B O 1
ATOM 2501 N N . LEU B 1 132 ? -8.844 -23.359 3.883 1 75.06 132 LEU B N 1
ATOM 2502 C CA . LEU B 1 132 ? -8.703 -23.25 5.332 1 75.06 132 LEU B CA 1
ATOM 2503 C C . LEU B 1 132 ? -9.539 -24.312 6.039 1 75.06 132 LEU B C 1
ATOM 2505 O O . LEU B 1 132 ? -10.75 -24.406 5.816 1 75.06 132 LEU B O 1
ATOM 2509 N N . LYS B 1 133 ? -8.867 -25.172 6.805 1 72.56 133 LYS B N 1
ATOM 2510 C CA . LYS B 1 133 ? -9.562 -26.203 7.57 1 72.56 133 LYS B CA 1
ATOM 2511 C C . LYS B 1 133 ? -10.031 -25.672 8.914 1 72.56 133 LYS B C 1
ATOM 2513 O O . LYS B 1 133 ? -9.234 -25.141 9.695 1 72.56 133 LYS B O 1
ATOM 2518 N N . MET B 1 134 ? -11.133 -25.516 9.008 1 69.88 134 MET B N 1
ATOM 2519 C CA . MET B 1 134 ? -11.727 -25.203 10.305 1 69.88 134 MET B CA 1
ATOM 2520 C C . MET B 1 134 ? -12.094 -26.469 11.062 1 69.88 134 MET B C 1
ATOM 2522 O O . MET B 1 134 ? -11.805 -27.578 10.609 1 69.88 134 MET B O 1
ATOM 2526 N N . ASP B 1 135 ? -12.5 -26.312 12.336 1 69.75 135 ASP B N 1
ATOM 2527 C CA . ASP B 1 135 ? -12.812 -27.469 13.18 1 69.75 135 ASP B CA 1
ATOM 2528 C C . ASP B 1 135 ? -13.789 -28.422 12.477 1 69.75 135 ASP B C 1
ATOM 2530 O O . ASP B 1 135 ? -13.594 -29.625 12.484 1 69.75 135 ASP B O 1
ATOM 2534 N N . ASP B 1 136 ? -14.742 -27.969 11.93 1 75.81 136 ASP B N 1
ATOM 2535 C CA . ASP B 1 136 ? -15.781 -28.844 11.406 1 75.81 136 ASP B CA 1
ATOM 2536 C C . ASP B 1 136 ? -16.031 -28.594 9.922 1 75.81 136 ASP B C 1
ATOM 2538 O O . ASP B 1 136 ? -17.016 -29.078 9.352 1 75.81 136 ASP B O 1
ATOM 2542 N N . SER B 1 137 ? -15.211 -27.75 9.367 1 77.31 137 SER B N 1
ATOM 2543 C CA . SER B 1 137 ? -15.5 -27.422 7.973 1 77.31 137 SER B CA 1
ATOM 2544 C C . SER B 1 137 ? -14.266 -26.891 7.258 1 77.31 137 SER B C 1
ATOM 2546 O O . SER B 1 137 ? -13.227 -26.672 7.883 1 77.31 137 SER B O 1
ATOM 2548 N N . THR B 1 138 ? -14.367 -27.078 5.938 1 81.12 138 THR B N 1
ATOM 2549 C CA . THR B 1 138 ? -13.336 -26.484 5.098 1 81.12 138 THR B CA 1
ATOM 2550 C C . THR B 1 138 ? -13.875 -25.266 4.352 1 81.12 138 THR B C 1
ATOM 2552 O O . THR B 1 138 ? -15.016 -25.281 3.881 1 81.12 138 THR B O 1
ATOM 2555 N N . VAL B 1 139 ? -13.164 -24.172 4.465 1 84.25 139 VAL B N 1
ATOM 2556 C CA . VAL B 1 139 ? -13.578 -22.984 3.75 1 84.25 139 VAL B CA 1
ATOM 2557 C C . VAL B 1 139 ? -12.492 -22.547 2.766 1 84.25 139 VAL B C 1
ATOM 2559 O O . VAL B 1 139 ? -11.305 -22.578 3.094 1 84.25 139 VAL B O 1
ATOM 2562 N N . THR B 1 140 ? -13.016 -22.25 1.551 1 89.31 140 THR B N 1
ATOM 2563 C CA . THR B 1 140 ? -12.102 -21.734 0.535 1 89.31 140 THR B CA 1
ATOM 2564 C C . THR B 1 140 ? -11.984 -20.219 0.623 1 89.31 140 THR B C 1
ATOM 2566 O O . THR B 1 140 ? -12.992 -19.516 0.69 1 89.31 140 THR B O 1
ATOM 2569 N N . VAL B 1 141 ? -10.75 -19.781 0.639 1 92.38 141 VAL B N 1
ATOM 2570 C CA . VAL B 1 141 ? -10.461 -18.344 0.638 1 92.38 141 VAL B CA 1
ATOM 2571 C C . VAL B 1 141 ? -9.695 -17.969 -0.634 1 92.38 141 VAL B C 1
ATOM 2573 O O . VAL B 1 141 ? -8.695 -18.609 -0.974 1 92.38 141 VAL B O 1
ATOM 2576 N N . ALA B 1 142 ? -10.227 -16.969 -1.303 1 95.06 142 ALA B N 1
ATOM 2577 C CA . ALA B 1 142 ? -9.641 -16.547 -2.57 1 95.06 142 ALA B CA 1
ATOM 2578 C C . ALA B 1 142 ? -8.734 -15.336 -2.373 1 95.06 142 ALA B C 1
ATOM 2580 O O . ALA B 1 142 ? -9.07 -14.414 -1.623 1 95.06 142 ALA B O 1
ATOM 2581 N N . PHE B 1 143 ? -7.641 -15.398 -3.059 1 96.12 143 PHE B N 1
ATOM 2582 C CA . PHE B 1 143 ? -6.695 -14.289 -3.07 1 96.12 143 PHE B CA 1
ATOM 2583 C C . PHE B 1 143 ? -6.57 -13.703 -4.473 1 96.12 143 PHE B C 1
ATOM 2585 O O . PHE B 1 143 ? -6.391 -14.438 -5.445 1 96.12 143 PHE B O 1
ATOM 2592 N N . ASP B 1 144 ? -6.699 -12.414 -4.559 1 97.25 144 ASP B N 1
ATOM 2593 C CA . ASP B 1 144 ? -6.551 -11.672 -5.805 1 97.25 144 ASP B CA 1
ATOM 2594 C C . ASP B 1 144 ? -5.496 -10.578 -5.672 1 97.25 144 ASP B C 1
ATOM 2596 O O . ASP B 1 144 ? -5.781 -9.484 -5.172 1 97.25 144 ASP B O 1
ATOM 2600 N N . ASP B 1 145 ? -4.32 -10.883 -6.203 1 97.69 145 ASP B N 1
ATOM 2601 C CA . ASP B 1 145 ? -3.182 -9.977 -6.117 1 97.69 145 ASP B CA 1
ATOM 2602 C C . ASP B 1 145 ? -3.076 -9.109 -7.367 1 97.69 145 ASP B C 1
ATOM 2604 O O . ASP B 1 145 ? -3.049 -9.625 -8.484 1 97.69 145 ASP B O 1
ATOM 2608 N N . TRP B 1 146 ? -2.938 -7.816 -7.148 1 98.19 146 TRP B N 1
ATOM 2609 C CA . TRP B 1 146 ? -2.529 -6.887 -8.195 1 98.19 146 TRP B CA 1
ATOM 2610 C C . TRP B 1 146 ? -1.188 -6.242 -7.859 1 98.19 146 TRP B C 1
ATOM 2612 O O . TRP B 1 146 ? -1.049 -5.586 -6.824 1 98.19 146 TRP B O 1
ATOM 2622 N N . LEU B 1 147 ? -0.218 -6.531 -8.695 1 98.5 147 LEU B N 1
ATOM 2623 C CA . LEU B 1 147 ? 1.106 -5.941 -8.531 1 98.5 147 LEU B CA 1
ATOM 2624 C C . LEU B 1 147 ? 1.362 -4.871 -9.586 1 98.5 147 LEU B C 1
ATOM 2626 O O . LEU B 1 147 ? 1.017 -5.051 -10.75 1 98.5 147 LEU B O 1
ATOM 2630 N N . TYR B 1 148 ? 1.986 -3.803 -9.18 1 98.56 148 TYR B N 1
ATOM 2631 C CA . TYR B 1 148 ? 2.299 -2.68 -10.062 1 98.56 148 TYR B CA 1
ATOM 2632 C C . TYR B 1 148 ? 3.775 -2.312 -9.969 1 98.56 148 TYR B C 1
ATOM 2634 O O . TYR B 1 148 ? 4.25 -1.883 -8.914 1 98.56 148 TYR B O 1
ATOM 2642 N N . ARG B 1 149 ? 4.414 -2.484 -11.016 1 98.31 149 ARG B N 1
ATOM 2643 C CA . ARG B 1 149 ? 5.828 -2.123 -11.055 1 98.31 149 ARG B CA 1
ATOM 2644 C C . ARG B 1 149 ? 6.004 -0.609 -11.117 1 98.31 149 ARG B C 1
ATOM 2646 O O . ARG B 1 149 ? 5.504 0.043 -12.031 1 98.31 149 ARG B O 1
ATOM 2653 N N . GLN B 1 150 ? 6.656 -0.101 -10.18 1 97.69 150 GLN B N 1
ATOM 2654 C CA . GLN B 1 150 ? 6.883 1.334 -10.039 1 97.69 150 GLN B CA 1
ATOM 2655 C C . GLN B 1 150 ? 8.07 1.786 -10.883 1 97.69 150 GLN B C 1
ATOM 2657 O O . GLN B 1 150 ? 8.016 2.832 -11.539 1 97.69 150 GLN B O 1
ATOM 2662 N N . ASP B 1 151 ? 9.086 1.095 -10.828 1 97.38 151 ASP B N 1
ATOM 2663 C CA . ASP B 1 151 ? 10.367 1.354 -11.469 1 97.38 151 ASP B CA 1
ATOM 2664 C C . ASP B 1 151 ? 11.25 0.103 -11.477 1 97.38 151 ASP B C 1
ATOM 2666 O O . ASP B 1 151 ? 10.742 -1.016 -11.367 1 97.38 151 ASP B O 1
ATOM 2670 N N . ASP B 1 152 ? 12.5 0.289 -11.586 1 97 152 ASP B N 1
ATOM 2671 C CA . ASP B 1 152 ? 13.383 -0.862 -11.742 1 97 152 ASP B CA 1
ATOM 2672 C C . ASP B 1 152 ? 13.477 -1.666 -10.445 1 97 152 ASP B C 1
ATOM 2674 O O . ASP B 1 152 ? 13.852 -2.84 -10.469 1 97 152 ASP B O 1
ATOM 2678 N N . LYS B 1 153 ? 13.102 -1.044 -9.336 1 98.44 153 LYS B N 1
ATOM 2679 C CA . LYS B 1 153 ? 13.406 -1.693 -8.062 1 98.44 153 LYS B CA 1
ATOM 2680 C C . LYS B 1 153 ? 12.133 -1.918 -7.242 1 98.44 153 LYS B C 1
ATOM 2682 O O . LYS B 1 153 ? 12.117 -2.756 -6.34 1 98.44 153 LYS B O 1
ATOM 2687 N N . HIS B 1 154 ? 11.148 -1.146 -7.508 1 98.81 154 HIS B N 1
ATOM 2688 C CA . HIS B 1 154 ? 10.055 -1.091 -6.543 1 98.81 154 HIS B CA 1
ATOM 2689 C C . HIS B 1 154 ? 8.75 -1.575 -7.164 1 98.81 154 HIS B C 1
ATOM 2691 O O . HIS B 1 154 ? 8.461 -1.271 -8.32 1 98.81 154 HIS B O 1
ATOM 2697 N N . VAL B 1 155 ? 7.992 -2.34 -6.422 1 98.81 155 VAL B N 1
ATOM 2698 C CA . VAL B 1 155 ? 6.695 -2.867 -6.832 1 98.81 155 VAL B CA 1
ATOM 2699 C C . VAL B 1 155 ? 5.695 -2.729 -5.684 1 98.81 155 VAL B C 1
ATOM 2701 O O . VAL B 1 155 ? 6.012 -3.043 -4.535 1 98.81 155 VAL B O 1
ATOM 2704 N N . PHE B 1 156 ? 4.512 -2.193 -5.977 1 98.81 156 PHE B N 1
ATOM 2705 C CA . PHE B 1 156 ? 3.395 -2.293 -5.043 1 98.81 156 PHE B CA 1
ATOM 2706 C C . PHE B 1 156 ? 2.598 -3.568 -5.289 1 98.81 156 PHE B C 1
ATOM 2708 O O . PHE B 1 156 ? 2.4 -3.973 -6.438 1 98.81 156 PHE B O 1
ATOM 2715 N N . ASN B 1 157 ? 2.08 -4.133 -4.223 1 98.75 157 ASN B N 1
ATOM 2716 C CA . ASN B 1 157 ? 1.146 -5.25 -4.297 1 98.75 157 ASN B CA 1
ATOM 2717 C C . ASN B 1 157 ? -0.069 -5.027 -3.402 1 98.75 157 ASN B C 1
ATOM 2719 O O . ASN B 1 157 ? 0.073 -4.828 -2.193 1 98.75 157 ASN B O 1
ATOM 2723 N N . LEU B 1 158 ? -1.21 -5.035 -3.998 1 98.56 158 LEU B N 1
ATOM 2724 C CA . LEU B 1 158 ? -2.484 -4.965 -3.295 1 98.56 158 LEU B CA 1
ATOM 2725 C C . LEU B 1 158 ? -3.281 -6.25 -3.479 1 98.56 158 LEU B C 1
ATOM 2727 O O . LEU B 1 158 ? -3.598 -6.633 -4.605 1 98.56 158 LEU B O 1
ATOM 2731 N N . THR B 1 159 ? -3.623 -6.867 -2.373 1 97.94 159 THR B N 1
ATOM 2732 C CA . THR B 1 159 ? -4.309 -8.156 -2.393 1 97.94 159 THR B CA 1
ATOM 2733 C C . THR B 1 159 ? -5.695 -8.039 -1.763 1 97.94 159 THR B C 1
ATOM 2735 O O . THR B 1 159 ? -5.84 -7.504 -0.661 1 97.94 159 THR B O 1
ATOM 2738 N N . LYS B 1 160 ? -6.648 -8.531 -2.412 1 97.44 160 LYS B N 1
ATOM 2739 C CA . LYS B 1 160 ? -7.969 -8.734 -1.821 1 97.44 160 LYS B CA 1
ATOM 2740 C C . LYS B 1 160 ? -8.172 -10.188 -1.399 1 97.44 160 LYS B C 1
ATOM 2742 O O . LYS B 1 160 ? -7.914 -11.102 -2.18 1 97.44 160 LYS B O 1
ATOM 2747 N N . ILE B 1 161 ? -8.594 -10.32 -0.215 1 95.5 161 ILE B N 1
ATOM 2748 C CA . ILE B 1 161 ? -8.953 -11.633 0.322 1 95.5 161 ILE B CA 1
ATOM 2749 C C . ILE B 1 161 ? -10.477 -11.766 0.369 1 95.5 161 ILE B C 1
ATOM 2751 O O . ILE B 1 161 ? -11.156 -10.945 0.983 1 95.5 161 ILE B O 1
ATOM 2755 N N . LYS B 1 162 ? -10.969 -12.82 -0.211 1 95.81 162 LYS B N 1
ATOM 2756 C CA . LYS B 1 162 ? -12.422 -12.977 -0.293 1 95.81 162 LYS B CA 1
ATOM 2757 C C . LYS B 1 162 ? -12.859 -14.344 0.222 1 95.81 162 LYS B C 1
ATOM 2759 O O . LYS B 1 162 ? -12.195 -15.352 -0.037 1 95.81 162 LYS B O 1
ATOM 2764 N N . LYS B 1 163 ? -13.906 -14.305 0.91 1 92.44 163 LYS B N 1
ATOM 2765 C CA . LYS B 1 163 ? -14.609 -15.492 1.375 1 92.44 163 LYS B CA 1
ATOM 2766 C C . LYS B 1 163 ? -16.078 -15.453 0.971 1 92.44 163 LYS B C 1
ATOM 2768 O O . LYS B 1 163 ? -16.781 -14.477 1.252 1 92.44 163 LYS B O 1
ATOM 2773 N N . PHE B 1 164 ? -16.5 -16.516 0.202 1 89.75 164 PHE B N 1
ATOM 2774 C CA . PHE B 1 164 ? -17.859 -16.594 -0.32 1 89.75 164 PHE B CA 1
ATOM 2775 C C . PHE B 1 164 ? -18.188 -15.352 -1.146 1 89.75 164 PHE B C 1
ATOM 2777 O O . PHE B 1 164 ? -19.297 -14.82 -1.065 1 89.75 164 PHE B O 1
ATOM 2784 N N . GLY B 1 165 ? -17.203 -14.82 -1.807 1 89.38 165 GLY B N 1
ATOM 2785 C CA . GLY B 1 165 ? -17.391 -13.695 -2.705 1 89.38 165 GLY B CA 1
ATOM 2786 C C . GLY B 1 165 ? -17.359 -12.352 -1.997 1 89.38 165 GLY B C 1
ATOM 2787 O O . GLY B 1 165 ? -17.469 -11.305 -2.635 1 89.38 165 GLY B O 1
ATOM 2788 N N . VAL B 1 166 ? -17.109 -12.422 -0.714 1 93.5 166 VAL B N 1
ATOM 2789 C CA . VAL B 1 166 ? -17.109 -11.195 0.074 1 93.5 166 VAL B CA 1
ATOM 2790 C C . VAL B 1 166 ? -15.68 -10.867 0.511 1 93.5 166 VAL B C 1
ATOM 2792 O O . VAL B 1 166 ? -14.953 -11.742 0.994 1 93.5 166 VAL B O 1
ATOM 2795 N N . GLU B 1 167 ? -15.312 -9.602 0.365 1 94.75 167 GLU B N 1
ATOM 2796 C CA . GLU B 1 167 ? -13.977 -9.172 0.792 1 94.75 167 GLU B CA 1
ATOM 2797 C C . GLU B 1 167 ? -13.875 -9.141 2.312 1 94.75 167 GLU B C 1
ATOM 2799 O O . GLU B 1 167 ? -14.617 -8.414 2.977 1 94.75 167 GLU B O 1
ATOM 2804 N N . VAL B 1 168 ? -12.938 -9.875 2.83 1 93.94 168 VAL B N 1
ATOM 2805 C CA . VAL B 1 168 ? -12.852 -10 4.281 1 93.94 168 VAL B CA 1
ATOM 2806 C C . VAL B 1 168 ? -11.531 -9.414 4.773 1 93.94 168 VAL B C 1
ATOM 2808 O O . VAL B 1 168 ? -11.289 -9.336 5.98 1 93.94 168 VAL B O 1
ATOM 2811 N N . GLY B 1 169 ? -10.641 -9.039 3.809 1 95.81 169 GLY B N 1
ATOM 2812 C CA . GLY B 1 169 ? -9.375 -8.438 4.184 1 95.81 169 GLY B CA 1
ATOM 2813 C C . GLY B 1 169 ? -8.539 -8.016 2.988 1 95.81 169 GLY B C 1
ATOM 2814 O O . GLY B 1 169 ? -8.891 -8.305 1.845 1 95.81 169 GLY B O 1
ATOM 2815 N N . THR B 1 170 ? -7.512 -7.293 3.295 1 97.56 170 THR B N 1
ATOM 2816 C CA . THR B 1 170 ? -6.566 -6.855 2.277 1 97.56 170 THR B CA 1
ATOM 2817 C C . THR B 1 170 ? -5.129 -6.992 2.779 1 97.56 170 THR B C 1
ATOM 2819 O O . THR B 1 170 ? -4.891 -7.039 3.988 1 97.56 170 THR B O 1
ATOM 2822 N N . ILE B 1 171 ? -4.246 -7.211 1.862 1 97.88 171 ILE B N 1
ATOM 2823 C CA . ILE B 1 171 ? -2.814 -7.141 2.129 1 97.88 171 ILE B CA 1
ATOM 2824 C C . ILE B 1 171 ? -2.18 -6.059 1.256 1 97.88 171 ILE B C 1
ATOM 2826 O O . ILE B 1 171 ? -2.457 -5.98 0.057 1 97.88 171 ILE B O 1
ATOM 2830 N N . THR B 1 172 ? -1.434 -5.18 1.836 1 98.69 172 THR B N 1
ATOM 2831 C CA . THR B 1 172 ? -0.616 -4.203 1.126 1 98.69 172 THR B CA 1
ATOM 2832 C C . THR B 1 172 ? 0.868 -4.52 1.29 1 98.69 172 THR B C 1
ATOM 2834 O O . THR B 1 172 ? 1.361 -4.645 2.414 1 98.69 172 THR B O 1
ATOM 2837 N N . LEU B 1 173 ? 1.581 -4.703 0.167 1 98.81 173 LEU B N 1
ATOM 2838 C CA . LEU B 1 173 ? 3.006 -5.023 0.179 1 98.81 173 LEU B CA 1
ATOM 2839 C C . LEU B 1 173 ? 3.791 -4.027 -0.671 1 98.81 173 LEU B C 1
ATOM 2841 O O . LEU B 1 173 ? 3.254 -3.463 -1.625 1 98.81 173 LEU B O 1
ATOM 2845 N N . PHE B 1 174 ? 4.98 -3.809 -0.321 1 98.94 174 PHE B N 1
ATOM 2846 C CA . PHE B 1 174 ? 5.957 -3.039 -1.081 1 98.94 174 PHE B CA 1
ATOM 2847 C C . PHE B 1 174 ? 7.262 -3.816 -1.233 1 98.94 174 PHE B C 1
ATOM 2849 O O . PHE B 1 174 ? 7.867 -4.223 -0.24 1 98.94 174 PHE B O 1
ATOM 2856 N N . PHE B 1 175 ? 7.648 -4.059 -2.438 1 98.88 175 PHE B N 1
ATOM 2857 C CA . PHE B 1 175 ? 8.852 -4.82 -2.744 1 98.88 175 PHE B CA 1
ATOM 2858 C C . PHE B 1 175 ? 10 -3.891 -3.133 1 98.88 175 PHE B C 1
ATOM 2860 O O . PHE B 1 175 ? 9.781 -2.881 -3.807 1 98.88 175 PHE B O 1
ATOM 2867 N N . GLN B 1 176 ? 11.156 -4.277 -2.785 1 98.81 176 GLN B N 1
ATOM 2868 C CA . GLN B 1 176 ? 12.383 -3.598 -3.201 1 98.81 176 GLN B CA 1
ATOM 2869 C C . GLN B 1 176 ? 13.438 -4.598 -3.65 1 98.81 176 GLN B C 1
ATOM 2871 O O . GLN B 1 176 ? 13.945 -5.383 -2.842 1 98.81 176 GLN B O 1
ATOM 2876 N N . LYS B 1 177 ? 13.719 -4.551 -4.91 1 98.62 177 LYS B N 1
ATOM 2877 C CA . LYS B 1 177 ? 14.812 -5.371 -5.422 1 98.62 177 LYS B CA 1
ATOM 2878 C C . LYS B 1 177 ? 16.141 -4.973 -4.781 1 98.62 177 LYS B C 1
ATOM 2880 O O . LYS B 1 177 ? 16.438 -3.785 -4.633 1 98.62 177 LYS B O 1
ATOM 2885 N N . GLN B 1 178 ? 16.859 -5.934 -4.359 1 98 178 GLN B N 1
ATOM 2886 C CA . GLN B 1 178 ? 18.141 -5.711 -3.697 1 98 178 GLN B CA 1
ATOM 2887 C C . GLN B 1 178 ? 19.297 -5.832 -4.684 1 98 178 GLN B C 1
ATOM 2889 O O . GLN B 1 178 ? 19.156 -6.438 -5.746 1 98 178 GLN B O 1
ATOM 2894 N N . PRO B 1 179 ? 20.516 -5.324 -4.355 1 91.62 179 PRO B N 1
ATOM 2895 C CA . PRO B 1 179 ? 21.688 -5.418 -5.242 1 91.62 179 PRO B CA 1
ATOM 2896 C C . PRO B 1 179 ? 22.156 -6.855 -5.457 1 91.62 179 PRO B C 1
ATOM 2898 O O . PRO B 1 179 ? 21.969 -7.703 -4.578 1 91.62 179 PRO B O 1
#

Organism: Vibrio parahaemolyticus (NCBI:txid670)